Protein AF-A0A432UZ34-F1 (afdb_monomer_lite)

pLDDT: mean 84.15, std 15.67, range [34.0, 97.5]

Radius of gyration: 45.71 Å; chains: 1; bounding box: 114×68×119 Å

Secondary structure (DSSP, 8-state):
---------S-TTSTTTHHHHHHHHHHHHHH--SHHHHHHHHHHHHHHHHHHHHHHHHHHHTT--HHHHHHHHHHHHHHHHHHHHHHHHHHHHHHHHHHHTSB--TT-TT---S--SSPPBPTTTTT--HHHHHHHHHHHHHHHHSTTHHHHHHHHHHHTTPPP-HHHHHHHHHHHHHHHHHHS-HHHHHHHHHHHHHHHHHHH-TT----BTTB-HHHHHHHHHHHHHHHHHHHHHHHHHHHHHHHHHHHHHHHHHHHHHHHHHHHHHHHHHHHHHHHHHHHHHHHHHHHHHHHHHHTT--TT-------

Sequence (311 aa):
MIRTKAVSGLPANVDANLPALVKRAADQLASATSAAEVLEACDMASVAYDASKKAARLAKAKGAHDELIAKAHRAQADALLIESEAKRRLADEYDAAQERGEIGRRGDYGAVTSGAEVTPATAADAGLTHKDIHEARAIRDAEKVDPGVVERTLEKRLDAGQEPTKAALREAIQKVRDETRESLPQAIKDMEAAKQKAIADRKASKDATPLYNGLPADDRIAELEEAVRVLEAEAETLRAENKLYGEMKVQYEQGGFEKVIAGKDEEIRALLTRVESESQEKVRNLRAADRWRKRAIELGYTDREIIEING

Organism: NCBI:txid1851146

Structure (mmCIF, N/CA/C/O backbone):
data_AF-A0A432UZ34-F1
#
_entry.id   AF-A0A432UZ34-F1
#
loop_
_atom_site.group_PDB
_atom_site.id
_atom_site.type_symbol
_atom_site.label_atom_id
_atom_site.label_alt_id
_atom_site.label_comp_id
_atom_site.label_asym_id
_atom_site.label_entity_id
_atom_site.label_seq_id
_atom_site.pdbx_PDB_ins_code
_atom_site.Cartn_x
_atom_site.Cartn_y
_atom_site.Cartn_z
_atom_site.occupancy
_atom_site.B_iso_or_equiv
_atom_site.auth_seq_id
_atom_site.auth_comp_id
_atom_site.auth_asym_id
_atom_site.auth_atom_id
_atom_site.pdbx_PDB_model_num
ATOM 1 N N . MET A 1 1 ? 1.007 36.987 51.956 1.00 37.06 1 MET A N 1
ATOM 2 C CA . MET A 1 1 ? 0.037 37.448 50.935 1.00 37.06 1 MET A CA 1
ATOM 3 C C . MET A 1 1 ? 0.616 37.179 49.551 1.00 37.06 1 MET A C 1
ATOM 5 O O . MET A 1 1 ? 1.316 38.023 49.009 1.00 37.06 1 MET A O 1
ATOM 9 N N . ILE A 1 2 ? 0.388 35.985 49.003 1.00 38.94 2 ILE A N 1
ATOM 10 C CA . ILE A 1 2 ? 0.788 35.644 47.631 1.00 38.94 2 ILE A CA 1
ATOM 11 C C . ILE A 1 2 ? -0.478 35.770 46.785 1.00 38.94 2 ILE A C 1
ATOM 13 O O . ILE A 1 2 ? -1.434 35.027 46.989 1.00 38.94 2 ILE A O 1
ATOM 17 N N . ARG A 1 3 ? -0.519 36.781 45.911 1.00 35.25 3 ARG A N 1
ATOM 18 C CA . ARG A 1 3 ? -1.642 37.018 44.997 1.00 35.25 3 ARG A CA 1
ATOM 19 C C . ARG A 1 3 ? -1.679 35.894 43.962 1.00 35.25 3 ARG A C 1
ATOM 21 O O . ARG A 1 3 ? -0.839 35.846 43.068 1.00 35.25 3 ARG A O 1
ATOM 28 N N . THR A 1 4 ? -2.672 35.022 44.078 1.00 36.00 4 THR A N 1
ATOM 29 C CA . THR A 1 4 ? -3.135 34.125 43.019 1.00 36.00 4 THR A CA 1
ATOM 30 C C . THR A 1 4 ? -3.606 34.967 41.834 1.00 36.00 4 THR A C 1
ATOM 32 O O . THR A 1 4 ? -4.686 35.552 41.844 1.00 36.00 4 THR A O 1
ATOM 35 N N . LYS A 1 5 ? -2.767 35.070 40.799 1.00 38.50 5 LYS A N 1
ATOM 36 C CA . LYS A 1 5 ? -3.191 35.555 39.483 1.00 38.50 5 LYS A CA 1
ATOM 37 C C . LYS A 1 5 ? -4.018 34.444 38.840 1.00 38.50 5 LYS A C 1
ATOM 39 O O . LYS A 1 5 ? -3.473 33.418 38.444 1.00 38.50 5 LYS A O 1
ATOM 44 N N . ALA A 1 6 ? -5.329 34.651 38.767 1.00 43.16 6 ALA A N 1
ATOM 45 C CA . ALA A 1 6 ? -6.204 33.875 37.905 1.00 43.16 6 ALA A CA 1
ATOM 46 C C . ALA A 1 6 ? -5.688 33.986 36.463 1.00 43.16 6 ALA A C 1
ATOM 48 O O . ALA A 1 6 ? -5.676 35.069 35.878 1.00 43.16 6 ALA A O 1
ATOM 49 N N . VAL A 1 7 ? -5.230 32.867 35.903 1.00 41.03 7 VAL A N 1
ATOM 50 C CA . VAL A 1 7 ? -4.975 32.733 34.468 1.00 41.03 7 VAL A CA 1
ATOM 51 C C . VAL A 1 7 ? -6.326 32.461 33.813 1.00 41.03 7 VAL A C 1
ATOM 53 O O . VAL A 1 7 ? -6.706 31.328 33.543 1.00 41.03 7 VAL A O 1
ATOM 56 N N . SER A 1 8 ? -7.097 33.530 33.636 1.00 50.16 8 SER A N 1
ATOM 57 C CA . SER A 1 8 ? -8.271 33.563 32.775 1.00 50.16 8 SER A CA 1
ATOM 58 C C . SER A 1 8 ? -7.803 33.865 31.349 1.00 50.16 8 SER A C 1
ATOM 60 O O . SER A 1 8 ? -7.544 35.020 31.013 1.00 50.16 8 SER A O 1
ATOM 62 N N . GLY A 1 9 ? -7.650 32.832 30.518 1.00 35.78 9 GLY A N 1
ATOM 63 C CA . GLY A 1 9 ? -7.326 33.006 29.102 1.00 35.78 9 GLY A CA 1
ATOM 64 C C . GLY A 1 9 ? -7.267 31.693 28.315 1.00 35.78 9 GLY A C 1
ATOM 65 O O . GLY A 1 9 ? -6.237 31.031 28.33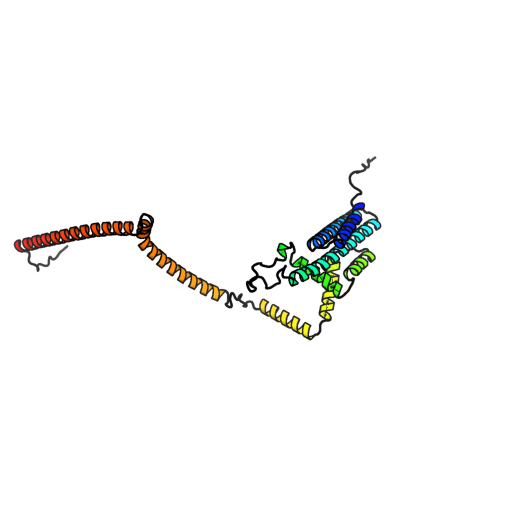9 1.00 35.78 9 GLY A O 1
ATOM 66 N N . LEU A 1 10 ? -8.348 31.414 27.564 1.00 34.00 10 LEU A N 1
ATOM 67 C CA . LEU A 1 10 ? -8.512 30.452 26.445 1.00 34.00 10 LEU A CA 1
ATOM 68 C C . LEU A 1 10 ? -8.670 28.933 26.737 1.00 34.00 10 LEU A C 1
ATOM 70 O O . LEU A 1 10 ? -8.007 28.378 27.607 1.00 34.00 10 LEU A O 1
ATOM 74 N N . PRO A 1 11 ? -9.465 28.204 25.918 1.00 42.44 11 PRO A N 1
ATOM 75 C CA . PRO A 1 11 ? -10.914 28.312 25.774 1.00 42.44 11 PRO A CA 1
ATOM 76 C C . PRO A 1 11 ? -11.614 27.030 26.276 1.00 42.44 11 PRO A C 1
ATOM 78 O O . PRO A 1 11 ? -11.178 25.911 26.013 1.00 42.44 11 PRO A O 1
ATOM 81 N N . ALA A 1 12 ? -12.771 27.184 26.914 1.00 43.56 12 ALA A N 1
ATOM 82 C CA . ALA A 1 12 ? -13.663 26.096 27.328 1.00 43.56 12 ALA A CA 1
ATOM 83 C C . ALA A 1 12 ? -14.387 25.387 26.150 1.00 43.56 12 ALA A C 1
ATOM 85 O O . ALA A 1 12 ? -15.479 24.861 26.326 1.00 43.56 12 ALA A O 1
ATOM 86 N N . ASN A 1 13 ? -13.824 25.404 24.933 1.00 46.81 13 ASN A N 1
ATOM 87 C CA . ASN A 1 13 ? -14.547 25.083 23.692 1.00 46.81 13 ASN A CA 1
ATOM 88 C C . ASN A 1 13 ? -14.090 23.789 22.989 1.00 46.81 13 ASN A C 1
ATOM 90 O O . ASN A 1 13 ? -14.539 23.494 21.886 1.00 46.81 13 ASN A O 1
ATOM 94 N N . VAL A 1 14 ? -13.178 23.017 23.589 1.00 46.25 14 VAL A N 1
ATOM 95 C CA . VAL A 1 14 ? -12.770 21.720 23.014 1.00 46.25 14 VAL A CA 1
ATOM 96 C C . VAL A 1 14 ? -13.813 20.648 23.344 1.00 46.25 14 VAL A C 1
ATOM 98 O O . VAL A 1 14 ? -14.214 19.902 22.457 1.00 46.25 14 VAL A O 1
ATOM 101 N N . ASP A 1 15 ? -14.339 20.648 24.572 1.00 52.06 15 ASP A N 1
ATOM 102 C CA . ASP A 1 15 ? -15.322 19.659 25.039 1.00 52.06 15 ASP A CA 1
ATOM 103 C C . ASP A 1 15 ? -16.695 19.822 24.358 1.00 52.06 15 ASP A C 1
ATOM 105 O O . ASP A 1 15 ? -17.354 18.834 24.040 1.00 52.06 15 ASP A O 1
ATOM 109 N N . ALA A 1 16 ? -17.102 21.061 24.052 1.00 55.16 16 ALA A N 1
ATOM 110 C CA . ALA A 1 16 ? -18.366 21.358 23.370 1.00 55.16 16 ALA A CA 1
ATOM 111 C C . ALA A 1 16 ? -18.376 20.963 21.877 1.00 55.16 16 ALA A C 1
ATOM 113 O O . ALA A 1 16 ? -19.444 20.859 21.276 1.00 55.16 16 ALA A O 1
ATOM 114 N N . ASN A 1 17 ? -17.206 20.726 21.269 1.00 78.50 17 ASN A N 1
ATOM 115 C CA . ASN A 1 17 ? -17.083 20.459 19.833 1.00 78.50 17 ASN A CA 1
ATOM 116 C C . ASN A 1 17 ? -16.844 18.972 19.505 1.00 78.50 17 ASN A C 1
ATOM 118 O O . ASN A 1 17 ? -16.990 18.593 18.346 1.00 78.50 17 ASN A O 1
ATOM 122 N N . LEU A 1 18 ? -16.519 18.110 20.483 1.00 86.94 18 LEU A N 1
ATOM 123 C CA . LEU A 1 18 ? -16.324 16.674 20.216 1.00 86.94 18 LEU A CA 1
ATOM 124 C C . LEU A 1 18 ? -17.603 15.992 19.712 1.00 86.94 18 LEU A C 1
ATOM 126 O O . LEU A 1 18 ? -17.537 15.366 18.654 1.00 86.94 18 LEU A O 1
ATOM 130 N N . PRO A 1 19 ? -18.778 16.157 20.361 1.00 89.94 19 PRO A N 1
ATOM 131 C CA . PRO A 1 19 ? -20.008 15.552 19.853 1.00 89.94 19 PRO A CA 1
ATOM 132 C C . PRO A 1 19 ? -20.378 16.083 18.466 1.00 89.94 19 PRO A C 1
ATOM 134 O O . PRO A 1 19 ? -20.900 15.346 17.640 1.00 89.94 19 PRO A O 1
ATOM 137 N N . ALA A 1 20 ? -20.070 17.353 18.179 1.00 91.06 20 ALA A N 1
ATOM 138 C CA . ALA A 1 20 ? -20.311 17.944 16.868 1.00 91.06 20 ALA A CA 1
ATOM 139 C C . ALA A 1 20 ? -19.379 17.374 15.785 1.00 91.06 20 ALA A C 1
ATOM 141 O O . ALA A 1 20 ? -19.820 17.192 14.655 1.00 91.06 20 ALA A O 1
ATOM 142 N N . LEU A 1 21 ? -18.115 17.078 16.109 1.00 92.62 21 LEU A N 1
ATOM 143 C CA . LEU A 1 21 ? -17.181 16.411 15.193 1.00 92.62 21 LEU A CA 1
ATOM 144 C C . LEU A 1 21 ? -17.622 14.977 14.889 1.00 92.62 21 LEU A C 1
ATOM 146 O O . LEU A 1 21 ? -17.680 14.603 13.722 1.00 92.62 21 LEU A O 1
ATOM 150 N N . VAL A 1 22 ? -17.981 14.212 15.923 1.00 94.06 22 VAL A N 1
ATOM 151 C CA . VAL A 1 22 ? -18.507 12.845 15.774 1.00 94.06 22 VAL A CA 1
ATOM 152 C C . VAL A 1 22 ? -19.791 12.857 14.948 1.00 94.06 22 VAL A C 1
ATOM 154 O O . VAL A 1 22 ? -19.911 12.100 13.992 1.00 94.06 22 VAL A O 1
ATOM 157 N N . LYS A 1 23 ? -20.724 13.767 15.252 1.00 94.06 23 LYS A N 1
ATOM 158 C CA . LYS A 1 23 ? -21.971 13.899 14.498 1.00 94.06 23 LYS A CA 1
ATOM 159 C C . LYS A 1 23 ? -21.724 14.250 13.030 1.00 94.06 23 LYS A C 1
ATOM 161 O O . LYS A 1 23 ? -22.324 13.628 12.170 1.00 94.06 23 LYS A O 1
ATOM 166 N N . ARG A 1 24 ? -20.819 15.189 12.727 1.00 93.00 24 ARG A N 1
ATOM 167 C CA . ARG A 1 24 ? -20.458 15.506 11.333 1.00 93.00 24 ARG A CA 1
ATOM 168 C C . ARG A 1 24 ? -19.856 14.299 10.609 1.00 93.00 24 ARG A C 1
ATOM 170 O O . ARG A 1 24 ? -20.211 14.070 9.460 1.00 93.00 24 ARG A O 1
ATOM 177 N N . ALA A 1 25 ? -18.995 13.524 11.275 1.00 94.44 25 ALA A N 1
ATOM 178 C CA . ALA A 1 25 ? -18.455 12.278 10.726 1.00 94.44 25 ALA A CA 1
ATOM 179 C C . ALA A 1 25 ? -19.564 11.268 10.395 1.00 94.44 25 ALA A C 1
ATOM 181 O O . ALA A 1 25 ? -19.578 10.710 9.300 1.00 94.44 25 ALA A O 1
ATOM 182 N N . ALA A 1 26 ? -20.512 11.085 11.316 1.00 95.31 26 ALA A N 1
ATOM 183 C CA . ALA A 1 26 ? -21.651 10.192 11.134 1.00 95.31 26 ALA A CA 1
ATOM 184 C C . ALA A 1 26 ? -22.579 10.663 10.004 1.00 95.31 26 ALA A C 1
ATOM 186 O O . ALA A 1 26 ? -22.924 9.875 9.127 1.00 95.31 26 ALA A O 1
ATOM 187 N N . ASP A 1 27 ? -22.939 11.949 9.993 1.00 95.62 27 ASP A N 1
ATOM 188 C CA . ASP A 1 27 ? -23.811 12.546 8.978 1.00 95.62 27 ASP A CA 1
ATOM 189 C C . ASP A 1 27 ? -23.175 12.432 7.577 1.00 95.62 27 ASP A C 1
ATOM 191 O O . ASP A 1 27 ? -23.868 12.068 6.629 1.00 95.62 27 ASP A O 1
ATOM 195 N N . GLN A 1 28 ? -21.858 12.662 7.451 1.00 95.25 28 GLN A N 1
ATOM 196 C CA . GLN A 1 28 ? -21.115 12.494 6.193 1.00 95.25 28 GLN A CA 1
ATOM 197 C C . GLN A 1 28 ? -21.070 11.034 5.740 1.00 95.25 28 GLN A C 1
ATOM 199 O O . GLN A 1 28 ? -21.250 10.748 4.560 1.00 95.25 28 GLN A O 1
ATOM 204 N N . LEU A 1 29 ? -20.847 10.089 6.659 1.00 94.88 29 LEU A N 1
ATOM 205 C CA . LEU A 1 29 ? -20.850 8.670 6.306 1.00 94.88 29 LEU A CA 1
ATOM 206 C C . LEU A 1 29 ? -22.236 8.210 5.832 1.00 94.88 29 LEU A C 1
ATOM 208 O O . LEU A 1 29 ? -22.340 7.442 4.872 1.00 94.88 29 LEU A O 1
ATOM 212 N N . ALA A 1 30 ? -23.291 8.688 6.496 1.00 95.00 30 ALA A N 1
ATOM 213 C CA . ALA A 1 30 ? -24.673 8.364 6.171 1.00 95.00 30 ALA A CA 1
ATOM 214 C C . ALA A 1 30 ? -25.119 8.965 4.828 1.00 95.00 30 ALA A C 1
ATOM 216 O O . ALA A 1 30 ? -25.882 8.327 4.103 1.00 95.00 30 ALA A O 1
ATOM 217 N N . SER A 1 31 ? -24.647 10.168 4.486 1.00 94.25 31 SER A N 1
ATOM 218 C CA . SER A 1 31 ? -24.956 10.832 3.215 1.00 94.25 31 SER A CA 1
ATOM 219 C C . SER A 1 31 ? -24.036 10.427 2.064 1.00 94.25 31 SER A C 1
ATOM 221 O O . SER A 1 31 ? -24.382 10.693 0.915 1.00 94.25 31 SER A O 1
ATOM 223 N N . ALA A 1 32 ? -22.896 9.783 2.342 1.00 94.25 32 ALA A N 1
ATOM 224 C CA . ALA A 1 32 ? -21.936 9.399 1.318 1.00 94.25 32 ALA A CA 1
ATOM 225 C C . ALA A 1 32 ? -22.586 8.501 0.256 1.00 94.25 32 ALA A C 1
ATOM 227 O O . ALA A 1 32 ? -23.225 7.491 0.564 1.00 94.25 32 ALA A O 1
ATOM 228 N N . THR A 1 33 ? -22.370 8.843 -1.006 1.00 91.88 33 THR A N 1
ATOM 229 C CA . THR A 1 33 ? -22.822 8.122 -2.204 1.00 91.88 33 THR A CA 1
ATOM 230 C C . THR A 1 33 ? -21.660 7.666 -3.084 1.00 91.88 33 THR A C 1
ATOM 232 O O . THR A 1 33 ? -21.860 6.843 -3.973 1.00 91.88 33 THR A O 1
ATOM 235 N N . SER A 1 34 ? -20.445 8.145 -2.808 1.00 88.31 34 SER A N 1
ATOM 236 C CA . SER A 1 34 ? -19.228 7.814 -3.552 1.00 88.31 34 SER A CA 1
ATOM 237 C C . SER A 1 34 ? -18.088 7.332 -2.648 1.00 88.31 34 SER A C 1
ATOM 239 O O . SER A 1 34 ? -18.053 7.621 -1.451 1.00 88.31 34 SER A O 1
ATOM 241 N N . ALA A 1 35 ? -17.109 6.632 -3.234 1.00 85.88 35 ALA A N 1
ATOM 242 C CA . ALA A 1 35 ? -15.898 6.194 -2.532 1.00 85.88 35 ALA A CA 1
ATOM 243 C C . ALA A 1 35 ? -15.118 7.368 -1.911 1.00 85.88 35 ALA A C 1
ATOM 245 O O . ALA A 1 35 ? -14.598 7.251 -0.803 1.00 85.88 35 ALA A O 1
ATOM 246 N N . ALA A 1 36 ? -15.068 8.507 -2.610 1.00 87.69 36 ALA A N 1
ATOM 247 C CA . ALA A 1 36 ? -14.393 9.711 -2.137 1.00 87.69 36 ALA A CA 1
ATOM 248 C C . ALA A 1 36 ? -15.046 10.264 -0.859 1.00 87.69 36 ALA A C 1
ATOM 250 O O . ALA A 1 36 ? -14.349 10.564 0.106 1.00 87.69 36 ALA A O 1
ATOM 251 N N . GLU A 1 37 ? -16.379 10.321 -0.813 1.00 90.88 37 GLU A N 1
ATOM 252 C CA . GLU A 1 37 ? -17.118 10.775 0.374 1.00 90.88 37 GLU A CA 1
ATOM 253 C C . GLU A 1 37 ? -16.975 9.798 1.553 1.00 90.88 37 GLU A C 1
ATOM 255 O O . GLU A 1 37 ? -16.911 10.224 2.706 1.00 90.88 37 GLU A O 1
ATOM 260 N N . VAL A 1 38 ? -16.867 8.489 1.286 1.00 92.75 38 VAL A N 1
ATOM 261 C CA . VAL A 1 38 ? -16.580 7.480 2.324 1.00 92.75 38 VAL A CA 1
ATOM 262 C C . VAL A 1 38 ? -15.188 7.685 2.926 1.00 92.75 38 VAL A C 1
ATOM 264 O O . VAL A 1 38 ? -15.022 7.575 4.143 1.00 92.75 38 VAL A O 1
ATOM 267 N N . LEU A 1 39 ? -14.190 8.008 2.099 1.00 91.00 39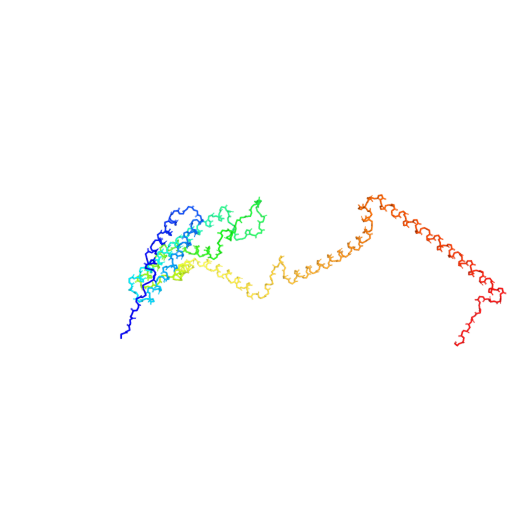 LEU A N 1
ATOM 268 C CA . LEU A 1 39 ? -12.845 8.331 2.575 1.00 91.00 39 LEU A CA 1
ATOM 269 C C . LEU A 1 39 ? -12.825 9.620 3.390 1.00 91.00 39 LEU A C 1
ATOM 271 O O . LEU A 1 39 ? -12.254 9.639 4.478 1.00 91.00 39 LEU A O 1
ATOM 275 N N . GLU A 1 40 ? -13.527 10.655 2.935 1.00 91.69 40 GLU A N 1
ATOM 276 C CA . GLU A 1 40 ? -13.669 11.901 3.686 1.00 91.69 40 GLU A CA 1
ATOM 277 C C . GLU A 1 40 ? -14.326 11.671 5.058 1.00 91.69 40 GLU A C 1
ATOM 279 O O . GLU A 1 40 ? -13.861 12.197 6.073 1.00 91.69 40 GLU A O 1
ATOM 284 N N . ALA A 1 41 ? -15.364 10.829 5.126 1.00 93.50 41 ALA A N 1
ATOM 285 C CA . ALA A 1 41 ? -15.981 10.442 6.392 1.00 93.50 41 ALA A CA 1
ATOM 286 C C . ALA A 1 41 ? -14.999 9.691 7.313 1.00 93.50 41 ALA A C 1
ATOM 288 O O . ALA A 1 41 ? -14.953 9.960 8.517 1.00 93.50 41 ALA A O 1
ATOM 289 N N . CYS A 1 42 ? -14.181 8.790 6.758 1.00 91.62 42 CYS A N 1
ATOM 290 C CA . CYS A 1 42 ? -1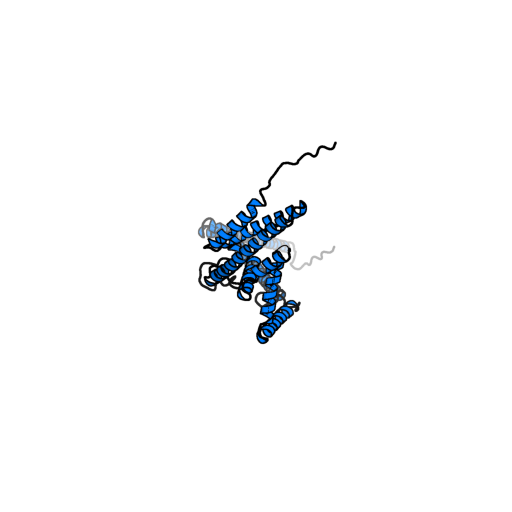3.142 8.062 7.493 1.00 91.62 42 CYS A CA 1
ATOM 291 C C . CYS A 1 42 ? -12.068 9.006 8.068 1.00 91.62 42 CYS A C 1
ATOM 293 O O . CYS A 1 42 ? -11.666 8.871 9.232 1.00 91.62 42 CYS A O 1
ATOM 295 N N . ASP A 1 43 ? -11.627 9.987 7.283 1.00 93.06 43 ASP A N 1
ATOM 296 C CA . ASP A 1 43 ? -10.655 10.994 7.712 1.00 93.06 43 ASP A CA 1
ATOM 297 C C . ASP A 1 43 ? -11.243 11.903 8.795 1.00 93.06 43 ASP A C 1
ATOM 299 O O . ASP A 1 43 ? -10.610 12.143 9.829 1.00 93.06 43 ASP A O 1
ATOM 303 N N . MET A 1 44 ? -12.493 12.343 8.627 1.00 92.69 44 MET A N 1
ATOM 304 C CA . MET A 1 44 ? -13.193 13.146 9.628 1.00 92.69 44 MET A CA 1
ATOM 305 C C . MET A 1 44 ? -13.385 12.381 10.947 1.00 92.69 44 MET A C 1
ATOM 307 O O . MET A 1 44 ? -13.170 12.949 12.024 1.00 92.69 44 MET A O 1
ATOM 311 N N . ALA A 1 45 ? -13.709 11.087 10.886 1.00 93.62 45 ALA A N 1
ATOM 312 C CA . ALA A 1 45 ? -13.778 10.219 12.060 1.00 93.62 45 ALA A CA 1
ATOM 313 C C . ALA A 1 45 ? -12.408 10.079 12.752 1.00 93.62 45 ALA A C 1
ATOM 315 O O . ALA A 1 45 ? -12.312 10.193 13.977 1.00 93.62 45 ALA A O 1
ATOM 316 N N . SER A 1 46 ? -11.323 9.937 11.983 1.00 93.88 46 SER A N 1
ATOM 317 C CA . SER A 1 46 ? -9.957 9.894 12.527 1.00 93.88 46 SER A CA 1
ATOM 318 C C . SER A 1 46 ? -9.574 11.192 13.247 1.00 93.88 46 SER A C 1
ATOM 320 O O . SER A 1 46 ? -9.009 11.153 14.344 1.00 93.88 46 SER A O 1
ATOM 322 N N . VAL A 1 47 ? -9.940 12.350 12.688 1.00 94.44 47 VAL A N 1
ATOM 323 C CA . VAL A 1 47 ? -9.742 13.657 13.337 1.00 94.44 47 VAL A CA 1
ATOM 324 C C . VAL A 1 47 ? -10.554 13.762 14.630 1.00 94.44 47 VAL A C 1
ATOM 326 O O . VAL A 1 47 ? -10.035 14.238 15.646 1.00 94.44 47 VAL A O 1
ATOM 329 N N . ALA A 1 48 ? -11.807 13.296 14.627 1.00 93.44 48 ALA A N 1
ATOM 330 C CA . ALA A 1 48 ? -12.651 13.272 15.820 1.00 93.44 48 ALA A CA 1
ATOM 331 C C . ALA A 1 48 ? -12.049 12.386 16.929 1.00 93.44 48 ALA A C 1
ATOM 333 O O . ALA A 1 48 ? -12.018 12.795 18.096 1.00 93.44 48 ALA A O 1
ATOM 334 N N . TYR A 1 49 ? -11.500 11.219 16.575 1.00 95.38 49 TYR A N 1
ATOM 335 C CA . TYR A 1 49 ? -10.795 10.337 17.509 1.00 95.38 49 TYR A CA 1
ATOM 336 C C . TYR A 1 49 ? -9.585 11.033 18.153 1.00 95.38 49 TYR A C 1
ATOM 338 O O . TYR A 1 49 ? -9.459 11.057 19.381 1.00 95.38 49 TYR A O 1
ATOM 346 N N . ASP A 1 50 ? -8.720 11.660 17.353 1.00 93.94 50 ASP A N 1
ATOM 347 C CA . ASP A 1 50 ? -7.521 12.340 17.854 1.00 93.94 50 ASP A CA 1
ATOM 348 C C . ASP A 1 50 ? -7.849 13.559 18.726 1.00 93.94 50 ASP A C 1
ATOM 350 O O . ASP A 1 50 ? -7.179 13.803 19.740 1.00 93.94 50 ASP A O 1
ATOM 354 N N . ALA A 1 51 ? -8.894 14.313 18.373 1.00 91.75 51 ALA A N 1
ATOM 355 C CA . ALA A 1 51 ? -9.406 15.404 19.197 1.00 91.75 51 ALA A CA 1
ATOM 356 C C . ALA A 1 51 ? -9.896 14.885 20.558 1.00 91.75 51 ALA A C 1
ATOM 358 O O . ALA A 1 51 ? -9.502 15.412 21.604 1.00 91.75 51 ALA A O 1
ATOM 359 N N . SER A 1 52 ? -10.672 13.800 20.556 1.00 90.38 52 SER A N 1
ATOM 360 C CA . SER A 1 52 ? -11.232 13.188 21.767 1.00 90.38 52 SER A CA 1
ATOM 361 C C . SER A 1 52 ? -10.144 12.572 22.655 1.00 90.38 52 SER A C 1
ATOM 363 O O . SER A 1 52 ? -10.191 12.658 23.885 1.00 90.38 52 SER A O 1
ATOM 365 N N . LYS A 1 53 ? -9.091 12.016 22.051 1.00 92.75 53 LYS A N 1
ATOM 366 C CA . LYS A 1 53 ? -7.897 11.529 22.752 1.00 92.75 53 LYS A CA 1
ATOM 367 C C . LYS A 1 53 ? -7.114 12.642 23.434 1.00 92.75 53 LYS A C 1
ATOM 369 O O . LYS A 1 53 ? -6.702 12.505 24.589 1.00 92.75 53 LYS A O 1
ATOM 374 N N . LYS A 1 54 ? -6.907 13.763 22.741 1.00 90.69 54 LYS A N 1
ATOM 375 C CA . LYS A 1 54 ? -6.260 14.948 23.324 1.00 90.69 54 LYS A CA 1
ATOM 376 C C . LYS A 1 54 ? -7.092 15.522 24.473 1.00 90.69 54 LYS A C 1
ATOM 378 O O . LYS A 1 54 ? -6.512 15.857 25.505 1.00 90.69 54 LYS A O 1
ATOM 383 N N . ALA A 1 55 ? -8.417 15.570 24.332 1.00 87.62 55 ALA A N 1
ATOM 384 C CA . ALA A 1 55 ? -9.323 16.021 25.385 1.00 87.62 55 ALA A CA 1
ATOM 385 C C . ALA A 1 55 ? -9.240 15.138 26.641 1.00 87.62 55 ALA A C 1
ATOM 387 O O . ALA A 1 55 ? -9.020 15.663 27.730 1.00 87.62 55 ALA A O 1
ATOM 388 N N . ALA A 1 56 ? -9.281 13.806 26.497 1.00 87.56 56 ALA A N 1
ATOM 389 C CA . ALA A 1 56 ? -9.137 12.877 27.625 1.00 87.56 56 ALA A CA 1
ATOM 390 C C . ALA A 1 56 ? -7.803 13.064 28.375 1.00 87.56 56 ALA A C 1
ATOM 392 O O . ALA A 1 56 ? -7.763 13.126 29.606 1.00 87.56 56 ALA A O 1
ATOM 393 N N . ARG A 1 57 ? -6.694 13.225 27.639 1.00 88.94 57 ARG A N 1
ATOM 394 C CA . ARG A 1 57 ? -5.370 13.493 28.230 1.00 88.94 57 ARG A CA 1
ATOM 395 C C . ARG A 1 57 ? -5.327 14.822 28.978 1.00 88.94 57 ARG A C 1
ATOM 397 O O . ARG A 1 57 ? -4.745 14.890 30.058 1.00 88.94 57 ARG A O 1
ATOM 404 N N . LEU A 1 58 ? -5.937 15.864 28.416 1.00 87.19 58 LEU A N 1
ATOM 405 C CA . LEU A 1 58 ? -6.012 17.179 29.044 1.00 87.19 58 LEU A CA 1
ATOM 406 C C . LEU A 1 58 ? -6.878 17.152 30.308 1.00 87.19 58 LEU A C 1
ATOM 408 O O . LEU A 1 58 ? -6.475 17.719 31.322 1.00 87.19 58 LEU A O 1
ATOM 412 N N . ALA A 1 59 ? -8.026 16.471 30.262 1.00 85.94 59 ALA A N 1
ATOM 413 C CA . ALA A 1 59 ? -8.902 16.261 31.410 1.00 85.94 59 ALA A CA 1
ATOM 414 C C . ALA A 1 59 ? -8.139 15.571 32.550 1.00 85.94 59 ALA A C 1
ATOM 416 O O . ALA A 1 59 ? -8.107 16.083 33.668 1.00 85.94 59 ALA A O 1
ATOM 417 N N . LYS A 1 60 ? -7.405 14.493 32.241 1.00 86.19 60 LYS A N 1
ATOM 418 C CA . LYS A 1 60 ? -6.539 13.806 33.209 1.00 86.19 60 LYS A CA 1
ATOM 419 C C . LYS A 1 60 ? -5.448 14.720 33.776 1.00 86.19 60 LYS A C 1
ATOM 421 O O . LYS A 1 60 ? -5.250 14.756 34.985 1.00 86.19 60 LYS A O 1
ATOM 426 N N . ALA A 1 61 ? -4.759 15.485 32.926 1.00 86.06 61 ALA A N 1
ATOM 427 C CA . ALA A 1 61 ? -3.698 16.400 33.354 1.00 86.06 61 ALA A CA 1
ATOM 428 C C . ALA A 1 61 ? -4.207 17.538 34.257 1.00 86.06 61 ALA A C 1
ATOM 430 O O . ALA A 1 61 ? -3.472 18.021 35.113 1.00 86.06 61 ALA A O 1
ATOM 431 N N . LYS A 1 62 ? -5.464 17.959 34.077 1.00 85.88 62 LYS A N 1
ATOM 432 C CA . LYS A 1 62 ? -6.118 18.996 34.887 1.00 85.88 62 LYS A CA 1
ATOM 433 C C . LYS A 1 62 ? -6.801 18.454 36.148 1.00 85.88 62 LYS A C 1
ATOM 435 O O . LYS A 1 62 ? -7.403 19.243 36.868 1.00 85.88 62 LYS A O 1
ATOM 440 N N . GLY A 1 63 ? -6.735 17.144 36.407 1.00 81.12 63 GLY A N 1
ATOM 441 C CA . GLY A 1 63 ? -7.465 16.516 37.514 1.00 81.12 63 GLY A CA 1
ATOM 442 C C . GLY A 1 63 ? -8.981 16.679 37.385 1.00 81.12 63 GLY A C 1
ATOM 443 O O . GLY A 1 63 ? -9.676 16.822 38.387 1.00 81.12 63 GLY A O 1
ATOM 444 N N . ALA A 1 64 ? -9.482 16.744 36.151 1.00 79.56 64 ALA A N 1
ATOM 445 C CA . ALA A 1 64 ? -10.902 16.875 35.881 1.00 79.56 64 ALA A CA 1
ATOM 446 C C . ALA A 1 64 ? -11.663 15.618 36.338 1.00 79.56 64 ALA A C 1
ATOM 448 O O . ALA A 1 64 ? -11.092 14.529 36.392 1.00 79.56 64 ALA A O 1
ATOM 449 N N . HIS A 1 65 ? -12.950 15.775 36.653 1.00 79.81 65 HIS A N 1
ATOM 450 C CA . HIS A 1 65 ? -13.790 14.680 37.139 1.00 79.81 65 HIS A CA 1
ATOM 451 C C . HIS A 1 65 ? -13.890 13.525 36.130 1.00 79.81 65 HIS A C 1
ATOM 453 O O . HIS A 1 65 ? -13.889 13.753 34.916 1.00 79.81 65 HIS A O 1
ATOM 459 N N . ASP A 1 66 ? -14.054 12.302 36.647 1.00 84.12 66 ASP A N 1
ATOM 460 C CA . ASP A 1 66 ? -14.171 11.061 35.863 1.00 84.12 66 ASP A CA 1
ATOM 461 C C . ASP A 1 66 ? -15.253 11.141 34.776 1.00 84.12 66 ASP A C 1
ATOM 463 O O . ASP A 1 66 ? -15.107 10.554 33.707 1.00 84.12 66 ASP A O 1
ATOM 467 N N . GLU A 1 67 ? -16.297 11.947 34.990 1.00 86.88 67 GLU A N 1
ATOM 468 C CA . GLU A 1 67 ? -17.351 12.209 34.006 1.00 86.88 67 GLU A CA 1
ATOM 469 C C . GLU A 1 67 ? -16.816 12.809 32.690 1.00 86.88 67 GLU A C 1
ATOM 471 O O . GLU A 1 67 ? -17.268 12.438 31.607 1.00 86.88 67 GLU A O 1
ATOM 476 N N . LEU A 1 68 ? -15.839 13.721 32.748 1.00 87.19 68 LEU A N 1
ATOM 477 C CA . LEU A 1 68 ? -15.263 14.343 31.549 1.00 87.19 68 LEU A CA 1
ATOM 478 C C . LEU A 1 68 ? -14.376 13.363 30.781 1.00 87.19 68 LEU A C 1
ATOM 480 O O . LEU A 1 68 ? -14.397 13.338 29.550 1.00 87.19 68 LEU A O 1
ATOM 484 N N . ILE A 1 69 ? -13.642 12.517 31.505 1.00 88.69 69 ILE A N 1
ATOM 485 C CA . ILE A 1 69 ? -12.846 11.442 30.910 1.00 88.69 69 ILE A CA 1
ATOM 486 C C . ILE A 1 69 ? -13.776 10.418 30.250 1.00 88.69 69 ILE A C 1
ATOM 488 O O . ILE A 1 69 ? -13.547 10.047 29.101 1.00 88.69 69 ILE A O 1
ATOM 492 N N . ALA A 1 70 ? -14.866 10.034 30.918 1.00 90.75 70 ALA A N 1
ATOM 493 C CA . ALA A 1 70 ? -15.866 9.118 30.379 1.00 90.75 70 ALA A CA 1
ATOM 494 C C . ALA A 1 70 ? -16.537 9.668 29.108 1.00 90.75 70 ALA A C 1
ATOM 496 O O . ALA A 1 70 ? -16.654 8.946 28.120 1.00 90.75 70 ALA A O 1
ATOM 497 N N . LYS A 1 71 ? -16.909 10.957 29.077 1.00 91.88 71 LYS A N 1
ATOM 498 C CA . LYS A 1 71 ? -17.448 11.611 27.866 1.00 91.88 71 LYS A CA 1
ATOM 499 C C . LYS A 1 71 ? -16.437 11.621 26.720 1.00 91.88 71 LYS A C 1
ATOM 501 O O . LYS A 1 71 ? -16.803 11.332 25.583 1.00 91.88 71 LYS A O 1
ATOM 506 N N . ALA A 1 72 ? -15.169 11.911 27.011 1.00 91.56 72 ALA A N 1
ATOM 507 C CA . ALA A 1 72 ? -14.113 11.878 26.005 1.00 91.56 72 ALA A CA 1
ATOM 508 C C . ALA A 1 72 ? -13.858 10.452 25.485 1.00 91.56 72 ALA A C 1
ATOM 510 O O . ALA A 1 72 ? -13.680 10.271 24.285 1.00 91.56 72 ALA A O 1
ATOM 511 N N . HIS A 1 73 ? -13.883 9.436 26.354 1.00 94.62 73 HIS A N 1
ATOM 512 C CA . HIS A 1 73 ? -13.803 8.032 25.943 1.00 94.62 73 HIS A CA 1
ATOM 513 C C . HIS A 1 73 ? -15.005 7.627 25.090 1.00 94.62 73 HIS A C 1
ATOM 515 O O . HIS A 1 73 ? -14.818 6.965 24.075 1.00 94.62 73 HIS A O 1
ATOM 521 N N . ARG A 1 74 ? -16.220 8.067 25.433 1.00 95.06 74 ARG A N 1
ATOM 522 C CA . ARG A 1 74 ? -17.399 7.791 24.608 1.00 95.06 74 ARG A CA 1
ATOM 523 C C . ARG A 1 74 ? -17.265 8.399 23.212 1.00 95.06 74 ARG A C 1
ATOM 525 O O . ARG A 1 74 ? -17.403 7.680 22.235 1.00 95.06 74 ARG A O 1
ATOM 532 N N . ALA A 1 75 ? -16.838 9.658 23.114 1.00 94.69 75 ALA A N 1
ATOM 533 C CA . ALA A 1 75 ? -16.561 10.288 21.822 1.00 94.69 75 ALA A CA 1
ATOM 534 C C . ALA A 1 75 ? -15.447 9.574 21.026 1.00 94.69 75 ALA A C 1
ATOM 536 O O . ALA A 1 75 ? -15.530 9.474 19.804 1.00 94.69 75 ALA A O 1
ATOM 537 N N . GLN A 1 76 ? -14.413 9.049 21.697 1.00 95.19 76 GLN A N 1
ATOM 538 C CA . GLN A 1 76 ? -13.399 8.213 21.043 1.00 95.19 76 GLN A CA 1
ATOM 539 C C . GLN A 1 76 ? -13.994 6.909 20.498 1.00 95.19 76 GLN A C 1
ATOM 541 O O . GLN A 1 76 ? -13.648 6.519 19.387 1.00 95.19 76 GLN A O 1
ATOM 546 N N . ALA A 1 77 ? -14.852 6.231 21.264 1.00 97.31 77 ALA A N 1
ATOM 547 C CA . ALA A 1 77 ? -15.511 5.003 20.827 1.00 97.31 77 ALA A CA 1
ATOM 548 C C . ALA A 1 77 ? -16.425 5.261 19.624 1.00 97.31 77 ALA A C 1
ATOM 550 O O . ALA A 1 77 ? -16.281 4.581 18.613 1.00 97.31 77 ALA A O 1
ATOM 551 N N . ASP A 1 78 ? -17.272 6.288 19.688 1.00 97.00 78 ASP A N 1
ATOM 552 C CA . ASP A 1 78 ? -18.173 6.653 18.590 1.00 97.00 78 ASP A CA 1
ATOM 553 C C . ASP A 1 78 ? -17.379 6.980 17.310 1.00 97.00 78 ASP A C 1
ATOM 555 O O . ASP A 1 78 ? -17.701 6.500 16.225 1.00 97.00 78 ASP A O 1
ATOM 559 N N . ALA A 1 79 ? -16.275 7.727 17.432 1.00 96.44 79 ALA A N 1
ATOM 560 C CA . ALA A 1 79 ? -15.392 8.018 16.303 1.00 96.44 79 ALA A CA 1
ATOM 561 C C . ALA A 1 79 ? -14.753 6.750 15.705 1.00 96.44 79 ALA A C 1
ATOM 563 O O . ALA A 1 79 ? -14.667 6.624 14.485 1.00 96.44 79 ALA A O 1
ATOM 564 N N . LEU A 1 80 ? -14.322 5.797 16.541 1.00 97.50 80 LEU A N 1
ATOM 565 C CA . LEU A 1 80 ? -13.765 4.524 16.067 1.00 97.50 80 LEU A CA 1
ATOM 566 C C . LEU A 1 80 ? -14.813 3.634 15.402 1.00 97.50 80 LEU A C 1
ATOM 568 O O . LEU A 1 80 ? -14.473 2.911 14.464 1.00 97.50 80 LEU A O 1
ATOM 572 N N . LEU A 1 81 ? -16.058 3.671 15.875 1.00 97.19 81 LEU A N 1
ATOM 573 C CA . LEU A 1 81 ? -17.161 2.949 15.256 1.00 97.19 81 LEU A CA 1
ATOM 574 C C . LEU A 1 81 ? -17.407 3.481 13.838 1.00 97.19 81 LEU A C 1
ATOM 576 O O . LEU A 1 81 ? -17.331 2.706 12.888 1.00 97.19 81 LEU A O 1
ATOM 580 N N . ILE A 1 82 ? -17.544 4.803 13.685 1.00 97.25 82 ILE A N 1
ATOM 581 C CA . ILE A 1 82 ? -17.723 5.460 12.378 1.00 97.25 82 ILE A CA 1
ATOM 582 C C . ILE A 1 82 ? -16.528 5.181 11.452 1.00 97.25 82 ILE A C 1
ATOM 584 O O . ILE A 1 82 ? -16.712 4.835 10.288 1.00 97.25 82 ILE A O 1
ATOM 588 N N . GLU A 1 83 ? -15.291 5.275 11.958 1.00 96.56 83 GLU A N 1
ATOM 589 C CA . GLU A 1 83 ? -14.085 4.949 11.178 1.00 96.56 83 GLU A CA 1
ATOM 590 C C . GLU A 1 83 ? -14.116 3.492 10.686 1.00 96.56 83 GLU A C 1
ATOM 592 O O . GLU A 1 83 ? -13.740 3.198 9.551 1.00 96.56 83 GLU A O 1
ATOM 597 N N . SER A 1 84 ? -14.573 2.567 11.530 1.00 97.19 84 SER A N 1
ATOM 598 C CA . SER A 1 84 ? -14.666 1.148 11.183 1.00 97.19 84 SER A CA 1
ATOM 599 C C . SER A 1 84 ? -15.749 0.894 10.140 1.00 97.19 84 SER A C 1
ATOM 601 O O . SER A 1 84 ? -15.507 0.156 9.188 1.00 97.19 84 SER A O 1
ATOM 603 N N . GLU A 1 85 ? -16.913 1.529 10.266 1.00 96.25 85 GLU A N 1
ATOM 604 C CA . GLU A 1 85 ? -17.995 1.460 9.279 1.00 96.25 85 GLU A CA 1
ATOM 605 C C . GLU A 1 85 ? -17.569 2.032 7.923 1.00 96.25 85 GLU A C 1
ATOM 607 O O . GLU A 1 85 ? -17.758 1.382 6.891 1.00 96.25 85 GLU A O 1
ATOM 612 N N . ALA A 1 86 ? -16.910 3.193 7.920 1.00 96.62 86 ALA A N 1
ATOM 613 C CA . ALA A 1 86 ? -16.365 3.797 6.709 1.00 96.62 86 ALA A CA 1
ATOM 614 C C . ALA A 1 86 ? -15.349 2.867 6.032 1.00 96.62 86 ALA A C 1
ATOM 616 O O . ALA A 1 86 ? -15.424 2.634 4.826 1.00 96.62 86 ALA A O 1
ATOM 617 N N . LYS A 1 87 ? -14.452 2.243 6.805 1.00 96.56 87 LYS A N 1
ATOM 618 C CA . LYS A 1 87 ? -13.498 1.250 6.288 1.00 96.56 87 LYS A CA 1
ATOM 619 C C . LYS A 1 87 ? -14.177 0.003 5.725 1.00 96.56 87 LYS A C 1
ATOM 621 O O . LYS A 1 87 ? -13.740 -0.507 4.699 1.00 96.56 87 LYS A O 1
ATOM 626 N N . ARG A 1 88 ? -15.249 -0.496 6.344 1.00 96.31 88 ARG A N 1
ATOM 627 C CA . ARG A 1 88 ? -16.012 -1.629 5.787 1.00 96.31 88 ARG A CA 1
ATOM 628 C C . ARG A 1 88 ? -16.576 -1.284 4.416 1.00 96.31 88 ARG A C 1
ATOM 630 O O . ARG A 1 88 ? -16.372 -2.037 3.468 1.00 96.31 88 ARG A O 1
ATOM 637 N N . ARG A 1 89 ? -17.219 -0.120 4.319 1.00 95.31 89 ARG A N 1
ATOM 638 C CA . ARG A 1 89 ? -17.801 0.378 3.073 1.00 95.31 89 ARG A CA 1
ATOM 639 C C . ARG A 1 89 ? -16.735 0.636 2.006 1.00 95.31 89 ARG A C 1
ATOM 641 O O . ARG A 1 89 ? -16.942 0.292 0.849 1.00 95.31 89 ARG A O 1
ATOM 648 N N . LEU A 1 90 ? -15.573 1.156 2.405 1.00 94.81 90 LEU A N 1
ATOM 649 C CA . LEU A 1 90 ? -14.406 1.308 1.536 1.00 94.81 90 LEU A CA 1
ATOM 650 C C . LEU A 1 90 ? -13.944 -0.035 0.959 1.00 94.81 90 LEU A C 1
ATOM 652 O O . LEU A 1 90 ? -13.654 -0.110 -0.228 1.00 94.81 90 LEU A O 1
ATOM 656 N N . ALA A 1 91 ? -13.867 -1.090 1.776 1.00 95.56 91 ALA A N 1
ATOM 657 C CA . ALA A 1 91 ? -13.460 -2.411 1.300 1.00 95.56 91 ALA A CA 1
ATOM 658 C C . ALA A 1 91 ? -14.439 -2.978 0.264 1.00 95.56 91 ALA A C 1
ATOM 660 O O . ALA A 1 91 ? -14.001 -3.561 -0.725 1.00 95.56 91 ALA A O 1
ATOM 661 N N . ASP A 1 92 ? -15.743 -2.802 0.480 1.00 94.56 92 ASP A N 1
ATOM 662 C CA . ASP A 1 92 ? -16.768 -3.249 -0.466 1.00 94.56 92 ASP A CA 1
ATOM 663 C C . ASP A 1 92 ? -16.719 -2.466 -1.783 1.00 94.56 92 ASP A C 1
ATOM 665 O O . ASP A 1 92 ? -16.723 -3.078 -2.849 1.00 94.56 92 ASP A O 1
ATOM 669 N N . GLU A 1 93 ? -16.582 -1.139 -1.731 1.00 93.12 93 GLU A N 1
ATOM 670 C CA . GLU A 1 93 ? -16.484 -0.317 -2.943 1.00 93.12 93 GLU A CA 1
ATOM 671 C C . GLU A 1 93 ? -15.180 -0.571 -3.707 1.00 93.12 93 GLU A C 1
ATOM 673 O O . GLU A 1 93 ? -15.179 -0.643 -4.934 1.00 93.12 93 GLU A O 1
ATOM 678 N N . TYR A 1 94 ? -14.067 -0.763 -2.994 1.00 92.81 94 TYR A N 1
ATOM 679 C CA . TYR A 1 94 ? -12.784 -1.086 -3.611 1.00 92.81 94 TYR A CA 1
ATOM 680 C C . TYR A 1 94 ? -12.827 -2.444 -4.323 1.00 92.81 94 TYR A C 1
ATOM 682 O O . TYR A 1 94 ? -12.362 -2.562 -5.456 1.00 92.81 94 TYR A O 1
ATOM 690 N N . ASP A 1 95 ? -13.408 -3.466 -3.689 1.00 92.25 95 ASP A N 1
ATOM 691 C CA . ASP A 1 95 ? -13.572 -4.786 -4.304 1.00 92.25 95 ASP A CA 1
ATOM 692 C C . ASP A 1 95 ? -14.530 -4.715 -5.512 1.00 92.25 95 ASP A C 1
ATOM 694 O O . ASP A 1 95 ? -14.231 -5.293 -6.559 1.00 92.25 95 ASP A O 1
ATOM 698 N N . ALA A 1 96 ? -15.613 -3.933 -5.428 1.00 91.00 96 ALA A N 1
ATOM 699 C CA . ALA A 1 96 ? -16.523 -3.697 -6.550 1.00 91.00 96 ALA A CA 1
ATOM 700 C C . ALA A 1 96 ? -15.832 -2.968 -7.719 1.00 91.00 96 ALA A C 1
ATOM 702 O O . ALA A 1 96 ? -15.994 -3.359 -8.875 1.00 91.00 96 ALA A O 1
ATOM 703 N N . ALA A 1 97 ? -14.995 -1.965 -7.446 1.00 89.06 97 ALA A N 1
ATOM 704 C CA . ALA A 1 97 ? -14.185 -1.292 -8.463 1.00 89.06 97 ALA A CA 1
ATOM 705 C C . ALA A 1 97 ? -13.161 -2.244 -9.117 1.00 89.06 97 ALA A C 1
ATOM 707 O O . ALA A 1 97 ? -12.908 -2.159 -10.321 1.00 89.06 97 ALA A O 1
ATOM 708 N N . GLN A 1 98 ? -12.622 -3.210 -8.360 1.00 89.62 98 GLN A N 1
ATOM 709 C CA . GLN A 1 98 ? -11.785 -4.288 -8.906 1.00 89.62 98 GLN A CA 1
ATOM 710 C C . GLN A 1 98 ? -12.564 -5.304 -9.753 1.00 89.62 98 GLN A C 1
ATOM 712 O O . GLN A 1 98 ? -11.968 -5.989 -10.583 1.00 89.62 98 GLN A O 1
ATOM 717 N N . GLU A 1 99 ? -13.864 -5.487 -9.526 1.00 89.31 99 GLU A N 1
ATOM 718 C CA . GLU A 1 99 ? -14.736 -6.324 -10.364 1.00 89.31 99 GLU A CA 1
ATOM 719 C C . GLU A 1 99 ? -15.157 -5.611 -11.650 1.00 89.31 99 GLU A C 1
ATOM 721 O O . GLU A 1 99 ? -15.204 -6.244 -12.704 1.00 89.31 99 GLU A O 1
ATOM 726 N N . ARG A 1 100 ? -15.384 -4.294 -11.587 1.00 85.56 100 ARG A N 1
ATOM 727 C CA . ARG A 1 100 ? -15.681 -3.452 -12.759 1.00 85.56 100 ARG A CA 1
ATOM 728 C C . ARG A 1 100 ? -14.471 -3.225 -13.673 1.00 85.56 100 ARG A C 1
ATOM 730 O O . ARG A 1 100 ? -14.643 -2.774 -14.800 1.00 85.56 100 ARG A O 1
ATOM 737 N N . GLY A 1 101 ? -13.261 -3.539 -13.205 1.00 84.50 101 GLY A N 1
ATOM 738 C CA . GLY A 1 101 ? -12.014 -3.302 -13.940 1.00 84.50 101 GLY A CA 1
ATOM 739 C C . GLY A 1 101 ? -11.528 -1.851 -13.877 1.00 84.50 101 GLY A C 1
ATOM 740 O O . GLY A 1 101 ? -10.636 -1.472 -14.627 1.00 84.50 101 GLY A O 1
ATOM 741 N N . GLU A 1 102 ? -12.092 -1.039 -12.981 1.00 85.69 102 GLU A N 1
ATOM 742 C CA . GLU A 1 102 ? -11.660 0.343 -12.740 1.00 85.69 102 GLU A CA 1
ATOM 743 C C . GLU A 1 102 ? -10.332 0.376 -11.975 1.00 85.69 102 GLU A C 1
ATOM 745 O O . GLU A 1 102 ? -9.483 1.227 -12.238 1.00 85.69 102 GLU A O 1
ATOM 750 N N . ILE A 1 103 ? -10.143 -0.578 -11.055 1.00 85.69 103 ILE A N 1
ATOM 751 C CA . ILE A 1 103 ? -8.925 -0.737 -10.258 1.00 85.69 103 ILE A CA 1
ATOM 752 C C . ILE A 1 103 ? -8.248 -2.066 -10.590 1.00 85.69 103 ILE A C 1
ATOM 754 O O . ILE A 1 103 ? -8.876 -3.125 -10.569 1.00 85.69 103 ILE A O 1
ATOM 758 N N . GLY A 1 104 ? -6.939 -2.020 -10.833 1.00 81.75 104 GLY A N 1
ATOM 759 C CA . GLY A 1 104 ? -6.147 -3.202 -11.162 1.00 81.75 104 GLY A CA 1
ATOM 760 C C . GLY A 1 104 ? -6.081 -4.223 -10.020 1.00 81.75 104 GLY A C 1
ATOM 761 O O . GLY A 1 104 ? -6.015 -3.883 -8.830 1.00 81.75 104 GLY A O 1
ATOM 762 N N . ARG A 1 105 ? -6.045 -5.508 -10.376 1.00 80.25 105 ARG A N 1
ATOM 763 C CA . ARG A 1 105 ? -5.778 -6.622 -9.464 1.00 80.25 105 ARG A CA 1
ATOM 764 C C . ARG A 1 105 ? -4.290 -6.960 -9.448 1.00 80.25 105 ARG A C 1
ATOM 766 O O . ARG A 1 105 ? -3.490 -6.590 -10.308 1.00 80.25 105 ARG A O 1
ATOM 773 N N . ARG A 1 106 ? -3.884 -7.689 -8.408 1.00 66.62 106 ARG A N 1
ATOM 774 C CA . ARG A 1 106 ? -2.505 -8.168 -8.279 1.00 66.62 106 ARG A CA 1
ATOM 775 C C . ARG A 1 106 ? -2.216 -9.184 -9.390 1.00 66.62 106 ARG A C 1
ATOM 777 O O . ARG A 1 106 ? -2.719 -10.299 -9.327 1.00 66.62 106 ARG A O 1
ATOM 784 N N . GLY A 1 107 ? -1.365 -8.802 -10.339 1.00 61.75 107 GLY A N 1
ATOM 785 C CA . GLY A 1 107 ? -1.023 -9.607 -11.519 1.00 61.75 107 GLY A CA 1
ATOM 786 C C . GLY A 1 107 ? -1.335 -8.912 -12.844 1.00 61.75 107 GLY A C 1
ATOM 787 O O . GLY A 1 107 ? -0.797 -9.324 -13.864 1.00 61.75 107 GLY A O 1
ATOM 788 N N . ASP A 1 108 ? -2.107 -7.822 -12.812 1.00 62.50 108 ASP A N 1
ATOM 789 C CA . ASP A 1 108 ? -2.466 -7.064 -14.019 1.00 62.50 108 ASP A CA 1
ATOM 790 C C . ASP A 1 108 ? -1.322 -6.145 -14.492 1.00 62.50 108 ASP A C 1
ATOM 792 O O . ASP A 1 108 ? -1.279 -5.718 -15.645 1.00 62.50 108 ASP A O 1
ATOM 796 N N . TYR A 1 109 ? -0.338 -5.876 -13.625 1.00 49.75 109 TYR A N 1
ATOM 797 C CA . TYR A 1 109 ? 0.861 -5.111 -13.968 1.00 49.75 109 TYR A CA 1
ATOM 798 C C . TYR A 1 109 ? 1.787 -5.949 -14.859 1.00 49.75 109 TYR A C 1
ATOM 800 O O . TYR A 1 109 ? 2.523 -6.807 -14.372 1.00 49.75 109 TYR A O 1
ATOM 808 N N . GLY A 1 110 ? 1.742 -5.689 -16.167 1.00 46.66 110 GLY A N 1
ATOM 809 C CA . GLY A 1 110 ? 2.574 -6.345 -17.186 1.00 46.66 110 GLY A CA 1
ATOM 810 C C . GLY A 1 110 ? 1.783 -7.148 -18.218 1.00 46.66 110 GLY A C 1
ATOM 811 O O . GLY A 1 110 ? 2.341 -7.571 -19.227 1.00 46.66 110 GLY A O 1
ATOM 812 N N . ALA A 1 111 ? 0.479 -7.310 -18.009 1.00 42.97 111 ALA A N 1
ATOM 813 C CA . ALA A 1 111 ? -0.419 -7.922 -18.967 1.00 42.97 111 ALA A CA 1
ATOM 814 C C . ALA A 1 111 ? -1.031 -6.832 -19.865 1.00 42.97 111 ALA A C 1
ATOM 816 O O . ALA A 1 111 ? -2.160 -6.393 -19.670 1.00 42.97 111 ALA A O 1
ATOM 817 N N . VAL A 1 112 ? -0.312 -6.447 -20.925 1.00 46.88 112 VAL A N 1
ATOM 818 C CA . VAL A 1 112 ? -0.942 -5.937 -22.163 1.00 46.88 112 VAL A CA 1
ATOM 819 C C . VAL A 1 112 ? -1.666 -7.118 -22.842 1.00 46.88 112 VAL A C 1
ATOM 821 O O . VAL A 1 112 ? -1.370 -7.492 -23.970 1.00 46.88 112 VAL A O 1
ATOM 824 N N . THR A 1 113 ? -2.521 -7.835 -22.107 1.00 43.31 113 THR A N 1
ATOM 825 C CA . THR A 1 113 ? -3.161 -9.085 -22.560 1.00 43.31 113 THR A CA 1
ATOM 826 C C . THR A 1 113 ? -4.676 -8.999 -22.605 1.00 43.31 113 THR A C 1
ATOM 828 O O . THR A 1 113 ? -5.349 -9.985 -22.890 1.00 43.31 113 THR A O 1
ATOM 831 N N . SER A 1 114 ? -5.231 -7.806 -22.457 1.00 43.31 114 SER A N 1
ATOM 832 C CA . SER A 1 114 ? -6.503 -7.489 -23.089 1.00 43.31 114 SER A CA 1
ATOM 833 C C . SER A 1 114 ? -6.258 -6.260 -23.946 1.00 43.31 114 SER A C 1
ATOM 835 O O . SER A 1 114 ? -5.554 -5.355 -23.510 1.00 43.31 114 SER A O 1
ATOM 837 N N . GLY A 1 115 ? -6.766 -6.234 -25.176 1.00 46.84 115 GLY A N 1
ATOM 838 C CA . GLY A 1 115 ? -6.675 -5.084 -26.083 1.00 46.84 115 GLY A CA 1
ATOM 839 C C . GLY A 1 115 ? -7.457 -3.855 -25.598 1.00 46.84 115 GLY A C 1
ATOM 840 O O . GLY A 1 115 ? -8.107 -3.197 -26.400 1.00 46.84 115 GLY A O 1
ATOM 841 N N . ALA A 1 116 ? -7.450 -3.585 -24.293 1.00 52.25 116 ALA A N 1
ATOM 842 C CA . ALA A 1 116 ? -7.948 -2.374 -23.683 1.00 52.25 116 ALA A CA 1
ATOM 843 C C . ALA A 1 116 ? -6.841 -1.313 -23.749 1.00 52.25 116 ALA A C 1
ATOM 845 O O . ALA A 1 116 ? -5.759 -1.489 -23.194 1.00 52.25 116 ALA A O 1
ATOM 846 N N . GLU A 1 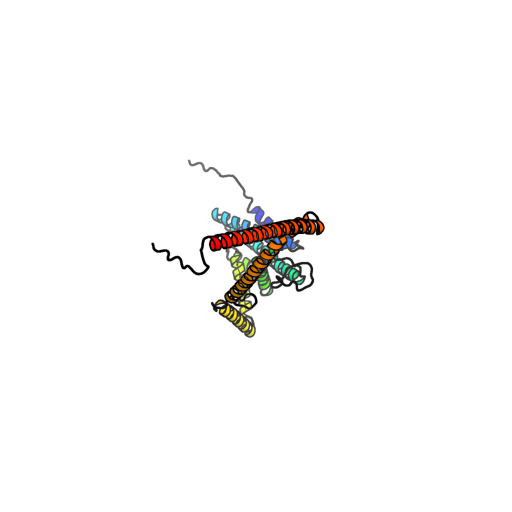117 ? -7.122 -0.197 -24.420 1.00 54.00 117 GLU A N 1
ATOM 847 C CA . GLU A 1 117 ? -6.219 0.958 -24.543 1.00 54.00 117 GLU A CA 1
ATOM 848 C C . GLU A 1 117 ? -5.938 1.669 -23.201 1.00 54.00 117 GLU A C 1
ATOM 850 O O . GLU A 1 117 ? -5.120 2.585 -23.152 1.00 54.00 117 GLU A O 1
ATOM 855 N N . VAL A 1 118 ? -6.590 1.262 -22.105 1.00 60.47 118 VAL A N 1
ATOM 856 C CA . VAL A 1 118 ? -6.537 1.944 -20.807 1.00 60.47 118 VAL A CA 1
ATOM 857 C C . VAL A 1 118 ? -6.038 0.988 -19.727 1.00 60.47 118 VAL A C 1
ATOM 859 O O . VAL A 1 118 ? -6.681 -0.012 -19.412 1.00 60.47 118 VAL A O 1
ATOM 862 N N . THR A 1 119 ? -4.892 1.315 -19.131 1.00 69.62 119 THR A N 1
ATOM 863 C CA . THR A 1 119 ? -4.406 0.666 -17.909 1.00 69.62 119 THR A CA 1
ATOM 864 C C . THR A 1 119 ? -5.341 1.002 -16.742 1.00 69.62 119 THR A C 1
ATOM 866 O O . THR A 1 119 ? -5.589 2.191 -16.519 1.00 69.62 119 THR A O 1
ATOM 869 N N . PRO A 1 120 ? -5.846 0.010 -15.985 1.00 75.94 120 PRO A N 1
ATOM 870 C CA . PRO A 1 120 ? -6.722 0.267 -14.847 1.00 75.94 120 PRO A CA 1
ATOM 871 C C . PRO A 1 120 ? -5.984 1.053 -13.757 1.00 75.94 120 PRO A C 1
ATOM 873 O O . PRO A 1 120 ? -4.765 0.926 -13.605 1.00 75.94 120 PRO A O 1
ATOM 876 N N . ALA A 1 121 ? -6.722 1.853 -12.986 1.00 82.50 121 ALA A N 1
ATOM 877 C CA . ALA A 1 121 ? -6.145 2.678 -11.933 1.00 82.50 121 ALA A CA 1
ATOM 878 C C . ALA A 1 121 ? -5.530 1.811 -10.825 1.00 82.50 121 ALA A C 1
ATOM 880 O O . ALA A 1 121 ? -5.973 0.695 -10.532 1.00 82.50 121 ALA A O 1
ATOM 881 N N . THR A 1 122 ? -4.490 2.322 -10.180 1.00 84.19 122 THR A N 1
ATOM 882 C CA . THR A 1 122 ? -3.843 1.656 -9.052 1.00 84.19 122 THR A CA 1
ATOM 883 C C . THR A 1 122 ? -4.476 2.081 -7.724 1.00 84.19 122 THR A C 1
ATOM 885 O O . THR A 1 122 ? -5.178 3.086 -7.631 1.00 84.19 122 THR A O 1
ATOM 888 N N . ALA A 1 123 ? -4.191 1.343 -6.644 1.00 85.12 123 ALA A N 1
ATOM 889 C CA . ALA A 1 123 ? -4.559 1.781 -5.293 1.00 85.12 123 ALA A CA 1
ATOM 890 C C . ALA A 1 123 ? -3.985 3.170 -4.959 1.00 85.12 123 ALA A C 1
ATOM 892 O O . ALA A 1 123 ? -4.651 3.975 -4.316 1.00 85.12 123 ALA A O 1
ATOM 893 N N . ALA A 1 124 ? -2.762 3.444 -5.425 1.00 86.19 124 ALA A N 1
ATOM 894 C CA . ALA A 1 124 ? -2.078 4.705 -5.178 1.00 86.19 124 ALA A CA 1
ATOM 895 C C . ALA A 1 124 ? -2.744 5.874 -5.917 1.00 86.19 124 ALA A C 1
ATOM 897 O O . ALA A 1 124 ? -2.826 6.961 -5.353 1.00 86.19 124 ALA A O 1
ATOM 898 N N . ASP A 1 125 ? -3.284 5.639 -7.118 1.00 85.00 125 ASP A N 1
ATOM 899 C CA . ASP A 1 125 ? -4.038 6.655 -7.870 1.00 85.00 125 ASP A CA 1
ATOM 900 C C . ASP A 1 125 ? -5.344 7.037 -7.159 1.00 85.00 125 ASP A C 1
ATOM 902 O O . ASP A 1 125 ? -5.788 8.178 -7.240 1.00 85.00 125 ASP A O 1
ATOM 906 N N . ALA A 1 126 ? -5.920 6.106 -6.391 1.00 82.25 126 ALA A N 1
ATOM 907 C CA . ALA A 1 126 ? -7.051 6.362 -5.500 1.00 82.25 126 ALA A CA 1
ATOM 908 C C . ALA A 1 126 ? -6.641 6.974 -4.142 1.00 82.25 126 ALA A C 1
ATOM 910 O O . ALA A 1 126 ? -7.484 7.134 -3.262 1.00 82.25 126 ALA A O 1
ATOM 911 N N . GLY A 1 127 ? -5.355 7.285 -3.934 1.00 87.44 127 GLY A N 1
ATOM 912 C CA . GLY A 1 127 ? -4.836 7.816 -2.670 1.00 87.44 127 GLY A CA 1
ATOM 913 C C . GLY A 1 127 ? -4.771 6.791 -1.532 1.00 87.44 127 GLY A C 1
ATOM 914 O O . GLY A 1 127 ? -4.617 7.173 -0.374 1.00 87.44 127 GLY A O 1
ATOM 915 N N . LEU A 1 128 ? -4.877 5.494 -1.836 1.00 89.19 128 LEU A N 1
ATOM 916 C CA . LEU A 1 128 ? -4.936 4.420 -0.847 1.00 89.19 128 LEU A CA 1
ATOM 917 C C . LEU A 1 128 ? -3.637 3.633 -0.790 1.00 89.19 128 LEU A C 1
ATOM 919 O O . LEU A 1 128 ? -3.061 3.238 -1.808 1.00 89.19 128 LEU A O 1
ATOM 923 N N . THR A 1 129 ? -3.207 3.299 0.423 1.00 90.31 129 THR A N 1
ATOM 924 C CA . THR A 1 129 ? -2.130 2.330 0.588 1.00 90.31 129 THR A CA 1
ATOM 925 C C . THR A 1 129 ? -2.688 0.910 0.613 1.00 90.31 129 THR A C 1
ATOM 927 O O . THR A 1 129 ? -3.809 0.643 1.049 1.00 90.31 129 THR A O 1
ATOM 930 N N . HIS A 1 130 ? -1.856 -0.061 0.230 1.00 88.50 130 HIS A N 1
ATOM 931 C CA . HIS A 1 130 ? -2.181 -1.482 0.395 1.00 88.50 130 HIS A CA 1
ATOM 932 C C . HIS A 1 130 ? -2.539 -1.833 1.852 1.00 88.50 130 HIS A C 1
ATOM 934 O O . HIS A 1 130 ? -3.323 -2.747 2.111 1.00 88.50 130 HIS A O 1
ATOM 940 N N . LYS A 1 131 ? -1.956 -1.117 2.821 1.00 91.50 131 LYS A N 1
ATOM 941 C CA . LYS A 1 131 ? -2.235 -1.321 4.240 1.00 91.50 131 LYS A CA 1
ATOM 942 C C . LYS A 1 131 ? -3.652 -0.877 4.602 1.00 91.50 131 LYS A C 1
ATOM 944 O O . LYS A 1 131 ? -4.301 -1.598 5.354 1.00 91.50 131 LYS A O 1
ATOM 949 N N . ASP A 1 132 ? -4.126 0.237 4.051 1.00 91.00 132 ASP A N 1
ATOM 950 C CA . ASP A 1 132 ? -5.477 0.750 4.310 1.00 91.00 132 ASP A CA 1
ATOM 951 C C . ASP A 1 132 ? -6.526 -0.225 3.782 1.00 91.00 132 ASP A C 1
ATOM 953 O O . ASP A 1 132 ? -7.428 -0.616 4.518 1.00 91.00 132 ASP A O 1
ATOM 957 N N . ILE A 1 133 ? -6.329 -0.727 2.559 1.00 93.38 133 ILE A N 1
ATOM 958 C CA . ILE A 1 133 ? -7.196 -1.745 1.946 1.00 93.38 133 ILE A CA 1
ATOM 959 C C . ILE A 1 133 ? -7.192 -3.034 2.775 1.00 93.38 133 ILE A C 1
ATOM 961 O O . ILE A 1 133 ? -8.238 -3.628 3.025 1.00 93.38 133 ILE A O 1
ATOM 965 N N . HIS A 1 134 ? -6.018 -3.483 3.225 1.00 94.12 134 HIS A N 1
ATOM 966 C CA . HIS A 1 134 ? -5.915 -4.683 4.053 1.00 94.12 134 HIS A CA 1
ATOM 967 C C . HIS A 1 134 ? -6.600 -4.507 5.418 1.00 94.12 134 HIS A C 1
ATOM 969 O O . HIS A 1 134 ? -7.294 -5.414 5.870 1.00 94.12 134 HIS A O 1
ATOM 975 N N . GLU A 1 135 ? -6.418 -3.363 6.085 1.00 94.50 135 GLU A N 1
ATOM 976 C CA . GLU A 1 135 ? -7.088 -3.057 7.356 1.00 94.50 135 GLU A CA 1
ATOM 977 C C . GLU A 1 135 ? -8.611 -2.982 7.174 1.00 94.50 135 GLU A C 1
ATOM 979 O O . GLU A 1 135 ? -9.348 -3.576 7.958 1.00 94.50 135 GLU A O 1
ATOM 984 N N . ALA A 1 136 ? -9.072 -2.337 6.102 1.00 95.94 136 ALA A N 1
ATOM 985 C CA . ALA A 1 136 ? -10.478 -2.234 5.736 1.00 95.94 136 ALA A CA 1
ATOM 986 C C . ALA A 1 136 ? -11.126 -3.605 5.491 1.00 95.94 136 ALA A C 1
ATOM 988 O O . ALA A 1 136 ? -12.156 -3.925 6.092 1.00 95.94 136 ALA A O 1
ATOM 989 N N . ARG A 1 137 ? -10.479 -4.457 4.684 1.00 96.69 137 ARG A N 1
ATOM 990 C CA . ARG A 1 137 ? -10.922 -5.838 4.441 1.00 96.69 137 ARG A CA 1
ATOM 991 C C . ARG A 1 137 ? -10.943 -6.658 5.729 1.00 96.69 137 ARG A C 1
ATOM 993 O O . ARG A 1 137 ? -11.920 -7.346 5.981 1.00 96.69 137 ARG A O 1
ATOM 1000 N N . ALA A 1 138 ? -9.928 -6.535 6.585 1.00 96.75 138 ALA A N 1
ATOM 1001 C CA . ALA A 1 138 ? -9.886 -7.261 7.854 1.00 96.75 138 ALA A CA 1
ATOM 1002 C C . ALA A 1 138 ? -11.053 -6.896 8.789 1.00 96.75 138 ALA A C 1
ATOM 1004 O O . ALA A 1 138 ? -11.645 -7.793 9.383 1.00 96.75 138 ALA A O 1
ATOM 1005 N N . ILE A 1 139 ? -11.402 -5.606 8.899 1.00 96.81 139 ILE A N 1
ATOM 1006 C CA . ILE A 1 139 ? -12.565 -5.153 9.685 1.00 96.81 139 ILE A CA 1
ATOM 1007 C C . ILE A 1 139 ? -13.856 -5.716 9.085 1.00 96.81 139 ILE A C 1
ATOM 1009 O O . ILE A 1 139 ? -14.680 -6.274 9.805 1.00 96.81 139 ILE A O 1
ATOM 1013 N N . ARG A 1 140 ? -14.028 -5.591 7.764 1.00 97.44 140 ARG A N 1
ATOM 1014 C CA . ARG A 1 140 ? -15.209 -6.096 7.060 1.00 97.44 140 ARG A CA 1
ATOM 1015 C C . ARG A 1 140 ? -15.394 -7.593 7.243 1.00 97.44 140 ARG A C 1
ATOM 1017 O O . ARG A 1 140 ? -16.499 -8.029 7.546 1.00 97.44 140 ARG A O 1
ATOM 1024 N N . ASP A 1 141 ? -14.342 -8.366 7.024 1.00 96.75 141 ASP A N 1
ATOM 1025 C CA . ASP A 1 141 ? -14.418 -9.820 7.055 1.00 96.75 141 ASP A CA 1
ATOM 1026 C C . ASP A 1 141 ? -14.676 -10.310 8.488 1.00 96.75 141 ASP A C 1
ATOM 1028 O O . ASP A 1 141 ? -15.486 -11.212 8.679 1.00 96.75 141 ASP A O 1
ATOM 1032 N N . ALA A 1 142 ? -14.089 -9.658 9.499 1.00 96.94 142 ALA A N 1
ATOM 1033 C CA . ALA A 1 142 ? -14.406 -9.941 10.898 1.00 96.94 142 ALA A CA 1
ATOM 1034 C C . ALA A 1 142 ? -15.873 -9.638 11.237 1.00 96.94 142 ALA A C 1
ATOM 1036 O O . ALA A 1 142 ? -16.526 -10.475 11.842 1.00 96.94 142 ALA A O 1
ATOM 1037 N N . GLU A 1 143 ? -16.423 -8.506 10.792 1.00 96.31 143 GLU A N 1
ATOM 1038 C CA . GLU A 1 143 ? -17.843 -8.168 10.990 1.00 96.31 143 GLU A CA 1
ATOM 1039 C C . GLU A 1 143 ? -18.811 -9.067 10.203 1.00 96.31 143 GLU A C 1
ATOM 1041 O O . GLU A 1 143 ? -19.954 -9.255 10.612 1.00 96.31 143 GLU A O 1
ATOM 1046 N N . LYS A 1 144 ? -18.380 -9.642 9.073 1.00 96.06 144 LYS A N 1
ATOM 1047 C CA . LYS A 1 144 ? -19.166 -10.651 8.340 1.00 96.06 144 LYS A CA 1
ATOM 1048 C C . LYS A 1 144 ? -19.239 -11.978 9.102 1.00 96.06 144 LYS A C 1
ATOM 1050 O O . LYS A 1 144 ? -20.261 -12.654 9.020 1.00 96.06 144 LYS A O 1
ATOM 1055 N N . VAL A 1 145 ? -18.166 -12.355 9.799 1.00 95.81 145 VAL A N 1
ATOM 1056 C CA . VAL A 1 145 ? -18.087 -13.602 10.580 1.00 95.81 145 VAL A CA 1
ATOM 1057 C C . VAL A 1 145 ? -18.740 -13.448 11.954 1.00 95.81 145 VAL A C 1
ATOM 1059 O O . VAL A 1 145 ? -19.520 -14.306 12.357 1.00 95.81 145 VAL A O 1
ATOM 1062 N N . ASP A 1 146 ? -18.439 -12.356 12.653 1.00 95.69 146 ASP A N 1
ATOM 1063 C CA . ASP A 1 146 ? -18.932 -12.042 13.992 1.00 95.69 146 ASP A CA 1
ATOM 1064 C C . ASP A 1 146 ? -19.557 -10.631 14.013 1.00 95.69 146 ASP A C 1
ATOM 1066 O O . ASP A 1 146 ? -18.875 -9.641 14.309 1.00 95.69 146 ASP A O 1
ATOM 1070 N N . PRO A 1 147 ? -20.852 -10.509 13.659 1.00 96.56 147 PRO A N 1
ATOM 1071 C CA . PRO A 1 147 ? -21.535 -9.222 13.590 1.00 96.56 147 PRO A CA 1
ATOM 1072 C C . PRO A 1 147 ? -21.509 -8.459 14.920 1.00 96.56 147 PRO A C 1
ATOM 1074 O O . PRO A 1 147 ? -21.839 -9.001 15.979 1.00 96.56 147 PRO A O 1
ATOM 1077 N N . GLY A 1 148 ? -21.149 -7.176 14.861 1.00 95.94 148 GLY A N 1
ATOM 1078 C CA . GLY A 1 148 ? -21.058 -6.298 16.028 1.00 95.94 148 GLY A CA 1
ATOM 1079 C C . GLY A 1 148 ? -19.790 -6.496 16.865 1.00 95.94 148 GLY A C 1
ATOM 1080 O O . GLY A 1 148 ? -19.721 -6.012 17.997 1.00 95.94 148 GLY A O 1
ATOM 1081 N N . VAL A 1 149 ? -18.770 -7.202 16.359 1.00 96.88 149 VAL A N 1
ATOM 1082 C CA . VAL A 1 149 ? -17.471 -7.336 17.040 1.00 96.88 149 VAL A CA 1
ATOM 1083 C C . VAL A 1 149 ? -16.842 -5.976 17.352 1.00 96.88 149 VAL A C 1
ATOM 1085 O O . VAL A 1 149 ? -16.280 -5.801 18.438 1.00 96.88 149 VAL A O 1
ATOM 1088 N N . VAL A 1 150 ? -16.962 -4.995 16.451 1.00 96.56 150 VAL A N 1
ATOM 1089 C CA . VAL A 1 150 ? -16.412 -3.645 16.643 1.00 96.56 150 VAL A CA 1
ATOM 1090 C C . VAL A 1 150 ? -17.125 -2.949 17.801 1.00 96.56 150 VAL A C 1
ATOM 1092 O O . VAL A 1 150 ? -16.475 -2.537 18.764 1.00 96.56 150 VAL A O 1
ATOM 1095 N N . GLU A 1 151 ? -18.455 -2.865 17.731 1.00 96.50 151 GLU A N 1
ATOM 1096 C CA . GLU A 1 151 ? -19.295 -2.187 18.723 1.00 96.50 151 GLU A CA 1
ATOM 1097 C C . GLU A 1 151 ? -19.119 -2.808 20.112 1.00 96.50 151 GLU A C 1
ATOM 1099 O O . GLU A 1 151 ? -18.729 -2.117 21.054 1.00 96.50 151 GLU A O 1
ATOM 1104 N N . ARG A 1 152 ? -19.260 -4.136 20.227 1.00 97.25 152 ARG A N 1
ATOM 1105 C CA . ARG A 1 152 ? -19.102 -4.847 21.507 1.00 97.25 152 ARG A CA 1
ATOM 1106 C C . ARG A 1 152 ? -17.708 -4.684 22.104 1.00 97.25 152 ARG A C 1
ATOM 1108 O O . ARG A 1 152 ? -17.564 -4.604 23.323 1.00 97.25 152 ARG A O 1
ATOM 1115 N N . THR A 1 153 ? -16.662 -4.638 21.276 1.00 97.12 153 THR A N 1
ATOM 1116 C CA . THR A 1 153 ? -15.286 -4.424 21.756 1.00 97.12 153 THR A CA 1
ATOM 1117 C C . THR A 1 153 ? -15.119 -3.030 22.356 1.00 97.12 153 THR A C 1
ATOM 1119 O O . THR A 1 153 ? -14.464 -2.879 23.393 1.00 97.12 153 THR A O 1
ATOM 1122 N N . LEU A 1 154 ? -15.697 -2.014 21.715 1.00 96.75 154 LEU A N 1
ATOM 1123 C CA . LEU A 1 154 ? -15.649 -0.634 22.187 1.00 96.75 154 LEU A CA 1
ATOM 1124 C C . LEU A 1 154 ? -16.502 -0.447 23.445 1.00 96.75 154 LEU A C 1
ATOM 1126 O O . LEU A 1 154 ? -16.023 0.137 24.414 1.00 96.75 154 LEU A O 1
ATOM 1130 N N . GLU A 1 155 ? -17.708 -1.005 23.481 1.00 96.44 155 GLU A N 1
ATOM 1131 C CA . GLU A 1 155 ? -18.600 -0.913 24.638 1.00 96.44 155 GLU A CA 1
ATOM 1132 C C . GLU A 1 155 ? -18.009 -1.620 25.864 1.00 96.44 155 GLU A C 1
ATOM 1134 O O . GLU A 1 155 ? -17.893 -1.017 26.928 1.00 96.44 155 GLU A O 1
ATOM 1139 N N . LYS A 1 156 ? -17.439 -2.819 25.689 1.00 96.62 156 LYS A N 1
ATOM 1140 C CA . LYS A 1 156 ? -16.709 -3.524 26.756 1.00 96.62 156 LYS A CA 1
ATOM 1141 C C . LYS A 1 156 ? -15.546 -2.704 27.330 1.00 96.62 156 LYS A C 1
ATOM 1143 O O . LYS A 1 156 ? -15.231 -2.820 28.515 1.00 96.62 156 LYS A O 1
ATOM 1148 N N . ARG A 1 157 ? -14.871 -1.893 26.504 1.00 95.62 157 ARG A N 1
ATOM 1149 C CA . ARG A 1 157 ? -13.815 -0.974 26.967 1.00 95.62 157 ARG A CA 1
ATOM 1150 C C . ARG A 1 157 ? -14.401 0.172 27.784 1.00 95.62 157 ARG A C 1
ATOM 1152 O O . ARG A 1 157 ? -13.848 0.480 28.839 1.00 95.62 157 ARG A O 1
ATOM 1159 N N . LEU A 1 158 ? -15.499 0.766 27.317 1.00 95.12 158 LEU A N 1
ATOM 1160 C CA . LEU A 1 158 ? -16.198 1.837 28.027 1.00 95.12 158 LEU A CA 1
ATOM 1161 C C . LEU A 1 158 ? -16.722 1.366 29.389 1.00 95.12 158 LEU A C 1
ATOM 1163 O O . LEU A 1 158 ? -16.473 2.042 30.384 1.00 95.12 158 LEU A O 1
ATOM 1167 N N . ASP A 1 159 ? -17.344 0.188 29.451 1.00 95.00 159 ASP A N 1
ATOM 1168 C CA . ASP A 1 159 ? -17.864 -0.409 30.690 1.00 95.00 159 ASP A CA 1
ATOM 1169 C C . ASP A 1 159 ? -16.753 -0.699 31.705 1.00 95.00 159 ASP A C 1
ATOM 1171 O O . ASP A 1 159 ? -16.927 -0.531 32.912 1.00 95.00 159 ASP A O 1
ATOM 1175 N N . ALA A 1 160 ? -15.571 -1.085 31.219 1.00 93.81 160 ALA A N 1
ATOM 1176 C CA . ALA A 1 160 ? -14.383 -1.277 32.045 1.00 93.81 160 ALA A CA 1
ATOM 1177 C C . ALA A 1 160 ? -13.696 0.044 32.454 1.00 93.81 160 ALA A C 1
ATOM 1179 O O . ALA A 1 160 ? -12.651 0.008 33.110 1.00 93.81 160 ALA A O 1
ATOM 1180 N N . GLY A 1 161 ? -14.214 1.204 32.030 1.00 91.12 161 GLY A N 1
ATOM 1181 C CA . GLY A 1 161 ? -13.587 2.514 32.235 1.00 91.12 161 GLY A CA 1
ATOM 1182 C C . GLY A 1 161 ? -12.246 2.677 31.506 1.00 91.12 161 GLY A C 1
ATOM 1183 O O . GLY A 1 161 ? -11.458 3.567 31.832 1.00 91.12 161 GLY A O 1
ATOM 1184 N N . GLN A 1 162 ? -11.951 1.810 30.536 1.00 92.50 162 GLN A N 1
ATOM 1185 C CA . GLN A 1 162 ? -10.693 1.791 29.797 1.00 92.50 162 GLN A CA 1
ATOM 1186 C C . GLN A 1 162 ? -10.772 2.674 28.548 1.00 92.50 162 GLN A C 1
ATOM 1188 O O . GLN A 1 162 ? -11.829 2.847 27.947 1.00 92.50 162 GLN A O 1
ATOM 1193 N N . GLU A 1 163 ? -9.626 3.210 28.121 1.00 93.25 163 GLU A N 1
ATOM 1194 C CA . GLU A 1 163 ? -9.539 3.975 26.873 1.00 93.25 163 GLU A CA 1
ATOM 1195 C C . GLU A 1 163 ? -9.852 3.052 25.669 1.00 93.25 163 GLU A C 1
ATOM 1197 O O . GLU A 1 163 ? -9.217 1.991 25.513 1.00 93.25 163 GLU A O 1
ATOM 1202 N N . PRO A 1 164 ? -10.805 3.420 24.795 1.00 94.81 164 PRO A N 1
ATOM 1203 C CA . PRO A 1 164 ? -11.023 2.724 23.533 1.00 94.81 164 PRO A CA 1
ATOM 1204 C C . PRO A 1 164 ? -9.888 3.063 22.551 1.00 94.81 164 PRO A C 1
ATOM 1206 O O . PRO A 1 164 ? -9.626 4.219 22.216 1.00 94.81 164 PRO A O 1
ATOM 1209 N N . THR A 1 165 ? -9.160 2.042 22.088 1.00 95.81 165 THR A N 1
ATOM 1210 C CA . THR A 1 165 ? -7.971 2.233 21.242 1.00 95.81 165 THR A CA 1
ATOM 1211 C C . THR A 1 165 ? -8.036 1.431 19.949 1.00 95.81 165 THR A C 1
ATOM 1213 O O . THR A 1 165 ? -8.506 0.296 19.931 1.00 95.81 165 THR A O 1
ATOM 1216 N N . LYS A 1 166 ? -7.447 1.972 18.870 1.00 94.44 166 LYS A N 1
ATOM 1217 C CA . LYS A 1 166 ? -7.282 1.251 17.590 1.00 94.44 166 LYS A CA 1
ATOM 1218 C C . LYS A 1 166 ? -6.568 -0.099 17.762 1.00 94.44 166 LYS A C 1
ATOM 1220 O O . LYS A 1 166 ? -6.850 -1.047 17.041 1.00 94.44 166 LYS A O 1
ATOM 1225 N N . ALA A 1 167 ? -5.648 -0.200 18.724 1.00 95.38 167 ALA A N 1
ATOM 1226 C CA . ALA A 1 167 ? -4.941 -1.444 19.031 1.00 95.38 167 ALA A CA 1
ATOM 1227 C C . ALA A 1 167 ? -5.874 -2.520 19.608 1.00 95.38 167 ALA A C 1
ATOM 1229 O O . ALA A 1 167 ? -5.797 -3.667 19.185 1.00 95.38 167 ALA A O 1
ATOM 1230 N N . ALA A 1 168 ? -6.782 -2.136 20.512 1.00 93.69 168 ALA A N 1
ATOM 1231 C CA . ALA A 1 168 ? -7.815 -3.023 21.050 1.00 93.69 168 ALA A CA 1
ATOM 1232 C C . ALA A 1 168 ? -8.665 -3.640 19.950 1.00 93.69 168 ALA A C 1
ATOM 1234 O O . ALA A 1 168 ? -8.923 -4.838 19.933 1.00 93.69 168 ALA A O 1
ATOM 1235 N N . LEU A 1 169 ? -9.080 -2.774 19.029 1.00 95.06 169 LEU A N 1
ATOM 1236 C CA . LEU A 1 169 ? -9.942 -3.147 17.934 1.00 95.06 169 LEU A CA 1
ATOM 1237 C C . LEU A 1 169 ? -9.225 -4.113 16.989 1.00 95.06 169 LEU A C 1
ATOM 1239 O O . LEU A 1 169 ? -9.771 -5.151 16.634 1.00 95.06 169 LEU A O 1
ATOM 1243 N N . ARG A 1 170 ? -7.964 -3.820 16.650 1.00 95.62 170 ARG A N 1
ATOM 1244 C CA . ARG A 1 170 ? -7.121 -4.719 15.848 1.00 95.62 170 ARG A CA 1
ATOM 1245 C C . ARG A 1 170 ? -6.919 -6.077 16.510 1.00 95.62 170 ARG A C 1
ATOM 1247 O O . ARG A 1 170 ? -6.939 -7.079 15.809 1.00 95.62 170 ARG A O 1
ATOM 1254 N N . GLU A 1 171 ? -6.735 -6.118 17.826 1.00 95.81 171 GLU A N 1
ATOM 1255 C CA . GLU A 1 171 ? -6.621 -7.374 18.570 1.00 95.81 171 GLU A CA 1
ATOM 1256 C C . GLU A 1 171 ? -7.923 -8.185 18.505 1.00 95.81 171 GLU A C 1
ATOM 1258 O O . GLU A 1 171 ? -7.876 -9.381 18.233 1.00 95.81 171 GLU A O 1
ATOM 1263 N N . ALA A 1 172 ? -9.081 -7.545 18.697 1.00 95.38 172 ALA A N 1
ATOM 1264 C CA . ALA A 1 172 ? -10.381 -8.206 18.588 1.00 95.38 172 ALA A CA 1
ATOM 1265 C C . ALA A 1 172 ? -10.633 -8.756 17.174 1.00 95.38 172 ALA A C 1
ATOM 1267 O O . ALA A 1 172 ? -10.992 -9.918 17.018 1.00 95.38 172 ALA A O 1
ATOM 1268 N N . ILE A 1 173 ? -10.350 -7.959 16.140 1.00 96.38 173 ILE A N 1
ATOM 1269 C CA . ILE A 1 173 ? -10.441 -8.389 14.737 1.00 96.38 173 ILE A CA 1
ATOM 1270 C C . ILE A 1 173 ? -9.496 -9.560 14.458 1.00 96.38 173 ILE A C 1
ATOM 1272 O O . ILE A 1 173 ? -9.870 -10.513 13.778 1.00 96.38 173 ILE A O 1
ATOM 1276 N N . GLN A 1 174 ? -8.267 -9.509 14.978 1.00 95.12 174 GLN A N 1
ATOM 1277 C CA . GLN A 1 174 ? -7.305 -10.587 14.782 1.00 95.12 174 GLN A CA 1
ATOM 1278 C C . GLN A 1 174 ? -7.774 -11.889 15.440 1.00 95.12 174 GLN A C 1
ATOM 1280 O O . GLN A 1 174 ? -7.651 -12.932 14.811 1.00 95.12 174 GLN A O 1
ATOM 1285 N N . LYS A 1 175 ? -8.393 -11.827 16.627 1.00 95.25 175 LYS A N 1
ATOM 1286 C CA . LYS A 1 175 ? -8.990 -13.003 17.280 1.00 95.25 175 LYS A CA 1
ATOM 1287 C C . LYS A 1 175 ? -10.064 -13.656 16.417 1.00 95.25 175 LYS A C 1
ATOM 1289 O O . LYS A 1 175 ? -9.969 -14.850 16.172 1.00 95.25 175 LYS A O 1
ATOM 1294 N N . VAL A 1 176 ? -10.996 -12.877 15.860 1.00 95.06 176 VAL A N 1
ATOM 1295 C CA . VAL A 1 176 ? -12.019 -13.416 14.942 1.00 95.06 176 VAL A CA 1
ATOM 1296 C C . VAL A 1 176 ? -11.371 -14.095 13.734 1.00 95.06 176 VAL A C 1
ATOM 1298 O O . VAL A 1 176 ? -11.799 -15.167 13.310 1.00 95.06 176 VAL A O 1
ATOM 1301 N N . ARG A 1 177 ? -10.303 -13.512 13.178 1.00 93.06 177 ARG A N 1
ATOM 1302 C CA . ARG A 1 177 ? -9.575 -14.111 12.047 1.00 93.06 177 ARG A CA 1
ATOM 1303 C C . ARG A 1 177 ? -8.871 -15.409 12.430 1.00 93.06 177 ARG A C 1
ATOM 1305 O O . ARG A 1 177 ? -8.885 -16.348 11.636 1.00 93.06 177 ARG A O 1
ATOM 1312 N N . ASP A 1 178 ? -8.261 -15.456 13.608 1.00 92.12 178 ASP A N 1
ATOM 1313 C CA . ASP A 1 178 ? -7.579 -16.645 14.115 1.00 92.12 178 ASP A CA 1
ATOM 1314 C C . ASP A 1 178 ? -8.591 -17.765 14.389 1.00 92.12 178 ASP A C 1
ATOM 1316 O O . ASP A 1 178 ? -8.410 -18.873 13.892 1.00 92.12 178 ASP A O 1
ATOM 1320 N N . GLU A 1 179 ? -9.719 -17.457 15.032 1.00 92.31 179 GLU A N 1
ATOM 1321 C CA . GLU A 1 179 ? -10.840 -18.385 15.244 1.00 92.31 179 GLU A CA 1
ATOM 1322 C C . GLU A 1 179 ? -11.418 -18.889 13.912 1.00 92.31 179 GLU A C 1
ATOM 1324 O O . GLU A 1 179 ? -11.645 -20.087 13.728 1.00 92.31 179 GLU A O 1
ATOM 1329 N N . THR A 1 180 ? -11.579 -17.999 12.927 1.00 90.50 180 THR A N 1
ATOM 1330 C CA . THR A 1 180 ? -12.017 -18.377 11.574 1.00 90.50 180 THR A CA 1
ATOM 1331 C C . THR A 1 180 ? -11.025 -19.352 10.945 1.00 90.50 180 THR A C 1
ATOM 1333 O O . THR A 1 180 ? -11.425 -20.393 10.425 1.00 90.50 180 THR A O 1
ATOM 1336 N N . ARG A 1 181 ? -9.722 -19.060 11.030 1.00 88.06 181 ARG A N 1
ATOM 1337 C CA . ARG A 1 181 ? -8.655 -19.924 10.512 1.00 88.06 181 ARG A CA 1
ATOM 1338 C C . ARG A 1 181 ? -8.616 -21.277 11.225 1.00 88.06 181 ARG A C 1
ATOM 1340 O O . ARG A 1 181 ? -8.380 -22.305 10.590 1.00 88.06 181 ARG A O 1
ATOM 1347 N N . GLU A 1 182 ? -8.878 -21.299 12.526 1.00 89.69 182 GLU A N 1
ATOM 1348 C CA . GLU A 1 182 ? -8.988 -22.520 13.322 1.00 89.69 182 GLU A CA 1
ATOM 1349 C C . GLU A 1 182 ? -10.241 -23.334 12.988 1.00 89.69 182 GLU A C 1
ATOM 1351 O O . GLU A 1 182 ? -10.196 -24.562 13.050 1.00 89.69 182 GLU A O 1
ATOM 1356 N N . SER A 1 183 ? -11.330 -22.701 12.557 1.00 90.06 183 SER A N 1
ATOM 1357 C CA . SER A 1 183 ? -12.545 -23.403 12.124 1.00 90.06 183 SER A CA 1
ATOM 1358 C C . SER A 1 183 ? -12.438 -24.041 10.729 1.00 90.06 183 SER A C 1
ATOM 1360 O O . SER A 1 183 ? -13.284 -24.855 10.356 1.00 90.06 183 SER A O 1
ATOM 1362 N N . LEU A 1 184 ? -11.391 -23.717 9.954 1.00 88.62 184 LEU A N 1
ATOM 1363 C CA . LEU A 1 184 ? -11.216 -24.250 8.602 1.00 88.62 184 LEU A CA 1
ATOM 1364 C C . LEU A 1 184 ? -11.058 -25.787 8.601 1.00 88.62 184 LEU A C 1
ATOM 1366 O O . LEU A 1 184 ? -10.368 -26.344 9.466 1.00 88.62 184 LEU A O 1
ATOM 1370 N N . PRO A 1 185 ? -11.624 -26.487 7.596 1.00 91.50 185 PRO A N 1
ATOM 1371 C CA . PRO A 1 185 ? -11.388 -27.909 7.372 1.00 91.50 185 PRO A CA 1
ATOM 1372 C C . PRO A 1 185 ? -9.898 -28.266 7.349 1.00 91.50 185 PRO A C 1
ATOM 1374 O O . PRO A 1 185 ? -9.083 -27.532 6.785 1.00 91.50 185 PRO A O 1
ATOM 1377 N N . GLN A 1 186 ? -9.549 -29.437 7.892 1.00 88.31 186 GLN A N 1
ATOM 1378 C CA . GLN A 1 186 ? -8.153 -29.874 8.000 1.00 88.31 186 GLN A CA 1
ATOM 1379 C C . GLN A 1 186 ? -7.431 -29.887 6.643 1.00 88.31 186 GLN A C 1
ATOM 1381 O O . GLN A 1 186 ? -6.307 -29.413 6.556 1.00 88.31 186 GLN A O 1
ATOM 1386 N N . ALA A 1 187 ? -8.111 -30.290 5.565 1.00 89.12 187 ALA A N 1
ATOM 1387 C CA . ALA A 1 187 ? -7.549 -30.267 4.212 1.00 89.12 187 ALA A CA 1
ATOM 1388 C C . ALA A 1 187 ? -7.086 -28.864 3.762 1.00 89.12 187 ALA A C 1
ATOM 1390 O O . ALA A 1 187 ? -6.065 -28.732 3.089 1.00 89.12 187 ALA A O 1
ATOM 1391 N N . ILE A 1 188 ? -7.808 -27.805 4.152 1.00 88.00 188 ILE A N 1
ATOM 1392 C CA . ILE A 1 188 ? -7.425 -26.420 3.838 1.00 88.00 188 ILE A CA 1
ATOM 1393 C C . ILE A 1 188 ? -6.221 -26.007 4.685 1.00 88.00 188 ILE A C 1
ATOM 1395 O O . ILE A 1 188 ? -5.281 -25.416 4.156 1.00 88.00 188 ILE A O 1
ATOM 1399 N N . LYS A 1 189 ? -6.204 -26.369 5.973 1.00 88.62 189 LYS A N 1
ATOM 1400 C CA . LYS A 1 189 ? -5.060 -26.111 6.860 1.00 88.62 189 LYS A CA 1
ATOM 1401 C C . LYS A 1 189 ? -3.791 -26.801 6.365 1.00 88.62 189 LYS A C 1
ATOM 1403 O O . LYS A 1 189 ? -2.734 -26.176 6.346 1.00 88.62 189 LYS A O 1
ATOM 1408 N N . ASP A 1 190 ? -3.900 -28.047 5.912 1.00 88.75 190 ASP A N 1
ATOM 1409 C CA . ASP A 1 190 ? -2.781 -28.816 5.365 1.00 88.75 190 ASP A CA 1
ATOM 1410 C C . ASP A 1 190 ? -2.263 -28.182 4.067 1.00 88.75 190 ASP A C 1
ATOM 1412 O O . ASP A 1 190 ? -1.054 -28.047 3.879 1.00 88.75 190 ASP A O 1
ATOM 1416 N N . MET A 1 191 ? -3.165 -27.712 3.198 1.00 88.12 191 MET A N 1
ATOM 1417 C CA . MET A 1 191 ? -2.803 -26.980 1.982 1.00 88.12 191 MET A CA 1
ATOM 1418 C C . MET A 1 191 ? -2.110 -25.645 2.298 1.00 88.12 191 MET A C 1
ATOM 1420 O O . MET A 1 191 ? -1.097 -25.310 1.679 1.00 88.12 191 MET A O 1
ATOM 1424 N N . GLU A 1 192 ? -2.614 -24.878 3.269 1.00 87.00 192 GLU A N 1
ATOM 1425 C CA . GLU A 1 192 ? -1.966 -23.645 3.727 1.00 87.00 192 GLU A CA 1
ATOM 1426 C C . GLU A 1 192 ? -0.587 -23.920 4.325 1.00 87.00 192 GLU A C 1
ATOM 1428 O O . GLU A 1 192 ? 0.370 -23.215 3.999 1.00 87.00 192 GLU A O 1
ATOM 1433 N N . ALA A 1 193 ? -0.465 -24.948 5.165 1.00 88.50 193 ALA A N 1
ATOM 1434 C CA . ALA A 1 193 ? 0.796 -25.358 5.767 1.00 88.50 193 ALA A CA 1
ATOM 1435 C C . ALA A 1 193 ? 1.799 -25.812 4.699 1.00 88.50 193 ALA A C 1
ATOM 1437 O O . ALA A 1 193 ? 2.955 -25.394 4.735 1.00 88.50 193 ALA A O 1
ATOM 1438 N N . ALA A 1 194 ? 1.360 -26.583 3.700 1.00 90.00 194 ALA A N 1
ATOM 1439 C CA . ALA A 1 194 ? 2.183 -26.977 2.561 1.00 90.00 194 ALA A CA 1
ATOM 1440 C C . ALA A 1 194 ? 2.648 -25.759 1.749 1.00 90.00 194 ALA A C 1
ATOM 1442 O O . ALA A 1 194 ? 3.824 -25.661 1.400 1.00 90.00 194 ALA A O 1
ATOM 1443 N N . LYS A 1 195 ? 1.761 -24.785 1.506 1.00 88.06 195 LYS A N 1
ATOM 1444 C CA . LYS A 1 195 ? 2.108 -23.527 0.829 1.00 88.06 195 LYS A CA 1
ATOM 1445 C C . LYS A 1 195 ? 3.107 -22.704 1.641 1.00 88.06 195 LYS A C 1
ATOM 1447 O O . LYS A 1 195 ? 4.066 -22.183 1.078 1.00 88.06 195 LYS A O 1
ATOM 1452 N N . GLN A 1 196 ? 2.904 -22.576 2.952 1.00 86.50 196 GLN A N 1
ATOM 1453 C CA . GLN A 1 196 ? 3.829 -21.860 3.831 1.00 86.50 196 GLN A CA 1
ATOM 1454 C C . GLN A 1 196 ? 5.185 -22.553 3.903 1.00 86.50 196 GLN A C 1
ATOM 1456 O O . GLN A 1 196 ? 6.201 -21.870 3.820 1.00 86.50 196 GLN A O 1
ATOM 1461 N N . LYS A 1 197 ? 5.203 -23.887 3.974 1.00 88.50 197 LYS A N 1
ATOM 1462 C CA . LYS A 1 197 ? 6.421 -24.689 3.900 1.00 88.50 197 LYS A CA 1
ATOM 1463 C C . LYS A 1 197 ? 7.140 -24.465 2.573 1.00 88.50 197 LYS A C 1
ATOM 1465 O O . LYS A 1 197 ? 8.300 -24.102 2.599 1.00 88.50 197 LYS A O 1
ATOM 1470 N N . ALA A 1 198 ? 6.449 -24.525 1.436 1.00 85.62 198 ALA A N 1
ATOM 1471 C CA . ALA A 1 198 ? 7.052 -24.239 0.132 1.00 85.62 198 ALA A CA 1
ATOM 1472 C C . ALA A 1 198 ? 7.622 -22.808 0.036 1.00 85.62 198 ALA A C 1
ATOM 1474 O O . ALA A 1 198 ? 8.686 -22.596 -0.542 1.00 85.62 198 ALA A O 1
ATOM 1475 N N . ILE A 1 199 ? 6.946 -21.811 0.623 1.00 82.94 199 ILE A N 1
ATOM 1476 C CA . ILE A 1 199 ? 7.461 -20.434 0.702 1.00 82.94 199 ILE A CA 1
ATOM 1477 C C . ILE A 1 199 ? 8.690 -20.360 1.615 1.00 82.94 199 ILE A C 1
ATOM 1479 O O . ILE A 1 199 ? 9.646 -19.662 1.283 1.00 82.94 199 ILE A O 1
ATOM 1483 N N . ALA A 1 200 ? 8.664 -21.035 2.764 1.00 85.00 200 ALA A N 1
ATOM 1484 C CA . ALA A 1 200 ? 9.776 -21.081 3.704 1.00 85.00 200 ALA A CA 1
ATOM 1485 C C . ALA A 1 200 ? 10.982 -21.798 3.094 1.00 85.00 200 ALA A C 1
ATOM 1487 O O . ALA A 1 200 ? 12.072 -21.247 3.145 1.00 85.00 200 ALA A O 1
ATOM 1488 N N . ASP A 1 201 ? 10.775 -22.936 2.437 1.00 83.31 201 ASP A N 1
ATOM 1489 C CA . ASP A 1 201 ? 11.791 -23.693 1.706 1.00 83.31 201 ASP A CA 1
ATOM 1490 C C . ASP A 1 201 ? 12.399 -22.830 0.590 1.00 83.31 201 ASP A C 1
ATOM 1492 O O . ASP A 1 201 ? 13.618 -22.737 0.488 1.00 83.31 201 ASP A O 1
ATOM 1496 N N . ARG A 1 202 ? 11.576 -22.086 -0.166 1.00 76.81 202 ARG A N 1
ATOM 1497 C CA . ARG A 1 202 ? 12.051 -21.119 -1.175 1.00 76.81 202 ARG A CA 1
ATOM 1498 C C . ARG A 1 202 ? 12.849 -19.959 -0.572 1.00 76.81 202 ARG A C 1
ATOM 1500 O O . ARG A 1 202 ? 13.774 -19.463 -1.203 1.00 76.81 202 ARG A O 1
ATOM 1507 N N . LYS A 1 203 ? 12.478 -19.479 0.619 1.00 76.44 203 LYS A N 1
ATOM 1508 C CA . LYS A 1 203 ? 13.230 -18.433 1.339 1.00 76.44 203 LYS A CA 1
ATOM 1509 C C . LYS A 1 203 ? 14.513 -18.975 1.978 1.00 76.44 203 LYS A C 1
ATOM 1511 O O . LYS A 1 203 ? 15.468 -18.222 2.131 1.00 76.44 203 LYS A O 1
ATOM 1516 N N . ALA A 1 204 ? 14.504 -20.237 2.402 1.00 75.00 204 ALA A N 1
ATOM 1517 C CA . ALA A 1 204 ? 15.598 -20.905 3.096 1.00 75.00 204 ALA A CA 1
ATOM 1518 C C . ALA A 1 204 ? 16.635 -21.484 2.130 1.00 75.00 204 ALA A C 1
ATOM 1520 O O . ALA A 1 204 ? 17.805 -21.580 2.504 1.00 75.00 204 ALA A O 1
ATOM 1521 N N . SER A 1 205 ? 16.253 -21.815 0.891 1.00 71.44 205 SER A N 1
ATOM 1522 C CA . SER A 1 205 ? 17.218 -22.059 -0.174 1.00 71.44 205 SER A CA 1
ATOM 1523 C C . SER A 1 205 ? 17.946 -20.748 -0.474 1.00 71.44 205 SER A C 1
ATOM 1525 O O . SER A 1 205 ? 17.493 -19.922 -1.267 1.00 71.44 205 SER A O 1
ATOM 1527 N N . LYS A 1 206 ? 19.093 -20.562 0.180 1.00 53.50 206 LYS A N 1
ATOM 1528 C CA . LYS A 1 206 ? 20.073 -19.511 -0.124 1.00 53.50 206 LYS A CA 1
ATOM 1529 C C . LYS A 1 206 ? 20.566 -19.562 -1.581 1.00 53.50 206 LYS A C 1
ATOM 1531 O O . LYS A 1 206 ? 21.096 -18.563 -2.044 1.00 53.50 206 LYS A O 1
ATOM 1536 N N . ASP A 1 207 ? 20.298 -20.667 -2.283 1.00 53.16 207 ASP A N 1
ATOM 1537 C CA . ASP A 1 207 ? 20.635 -20.917 -3.689 1.00 53.16 207 ASP A CA 1
ATOM 1538 C C . ASP A 1 207 ? 19.445 -20.784 -4.655 1.00 53.16 207 ASP A C 1
ATOM 1540 O O . ASP A 1 207 ? 19.550 -21.161 -5.820 1.00 53.16 207 ASP A O 1
ATOM 1544 N N . ALA A 1 208 ? 18.293 -20.249 -4.225 1.00 54.38 208 ALA A N 1
ATOM 1545 C CA . ALA A 1 208 ? 17.298 -19.780 -5.191 1.00 54.38 208 ALA A CA 1
ATOM 1546 C C . ALA A 1 208 ? 17.804 -18.468 -5.799 1.00 54.38 208 ALA A C 1
ATOM 1548 O O . ALA A 1 208 ? 17.281 -17.392 -5.497 1.00 54.38 208 ALA A O 1
ATOM 1549 N N . THR A 1 209 ? 18.851 -18.560 -6.625 1.00 56.38 209 THR A N 1
ATOM 1550 C CA . THR A 1 209 ? 19.318 -17.467 -7.470 1.00 56.38 209 THR A CA 1
ATOM 1551 C C . THR A 1 209 ? 18.077 -16.894 -8.144 1.00 56.38 209 THR A C 1
ATOM 1553 O O . THR A 1 209 ? 17.320 -17.668 -8.742 1.00 56.38 209 THR A O 1
ATOM 1556 N N . PRO A 1 210 ? 17.778 -15.593 -7.982 1.00 59.19 210 PRO A N 1
ATOM 1557 C CA . PRO A 1 210 ? 16.607 -14.994 -8.593 1.00 59.19 210 PRO A CA 1
ATOM 1558 C C . PRO A 1 210 ? 16.614 -15.342 -10.077 1.00 59.19 210 PRO A C 1
ATOM 1560 O O . PRO A 1 210 ? 17.507 -14.918 -10.806 1.00 59.19 210 PRO A O 1
ATOM 1563 N N . LEU A 1 211 ? 15.665 -16.181 -10.494 1.00 55.75 211 LEU A N 1
ATOM 1564 C CA . LEU A 1 211 ? 15.561 -16.583 -11.886 1.00 55.75 211 LEU A CA 1
ATOM 1565 C C . LEU A 1 211 ? 15.095 -15.355 -12.659 1.00 55.75 211 LEU A C 1
ATOM 1567 O O . LEU A 1 211 ? 13.937 -14.946 -12.537 1.00 55.75 211 LEU A O 1
ATOM 1571 N N . TYR A 1 212 ? 15.995 -14.752 -13.423 1.00 55.62 212 TYR A N 1
ATOM 1572 C CA . TYR A 1 212 ? 15.658 -13.675 -14.335 1.00 55.62 212 TYR A CA 1
ATOM 1573 C C . TYR A 1 212 ? 15.422 -14.297 -15.706 1.00 55.62 212 TYR A C 1
ATOM 1575 O O . TYR A 1 212 ? 16.328 -14.870 -16.301 1.00 55.62 212 TYR A O 1
ATOM 1583 N N . ASN A 1 213 ? 14.174 -14.247 -16.176 1.00 61.69 213 ASN A N 1
ATOM 1584 C CA . ASN A 1 213 ? 13.759 -14.896 -17.423 1.00 61.69 213 ASN A CA 1
ATOM 1585 C C . ASN A 1 213 ? 14.071 -16.412 -17.479 1.00 61.69 213 ASN A C 1
ATOM 1587 O O . ASN A 1 213 ? 14.383 -16.954 -18.533 1.00 61.69 213 ASN A O 1
ATOM 1591 N N . GLY A 1 214 ? 14.003 -17.097 -16.329 1.00 65.12 214 GLY A N 1
ATOM 1592 C CA . GLY A 1 214 ? 14.239 -18.544 -16.229 1.00 65.12 214 GLY A CA 1
ATOM 1593 C C . GLY A 1 214 ? 15.700 -18.969 -16.038 1.00 65.12 214 GLY A C 1
ATOM 1594 O O . GLY A 1 214 ? 15.937 -20.165 -15.902 1.00 65.12 214 GLY A O 1
ATOM 1595 N N . LEU A 1 215 ? 16.649 -18.027 -15.969 1.00 62.62 215 LEU A N 1
ATOM 1596 C CA . LEU A 1 215 ? 18.071 -18.299 -15.728 1.00 62.62 215 LEU A CA 1
ATOM 1597 C C . LEU A 1 215 ? 18.551 -17.717 -14.390 1.00 62.62 215 LEU A C 1
ATOM 1599 O O . LEU A 1 215 ? 18.064 -16.656 -13.983 1.00 62.62 215 LEU A O 1
ATOM 1603 N N . PRO A 1 216 ? 19.481 -18.389 -13.687 1.00 74.75 216 PRO A N 1
ATOM 1604 C CA . PRO A 1 216 ? 20.217 -17.796 -12.577 1.00 74.75 216 PRO A CA 1
ATOM 1605 C C . PRO A 1 216 ? 20.808 -16.436 -12.971 1.00 74.75 216 PRO A C 1
ATOM 1607 O O . PRO A 1 216 ? 21.216 -16.231 -14.113 1.00 74.75 216 PRO A O 1
ATOM 1610 N N . ALA A 1 217 ? 20.858 -15.497 -12.025 1.00 73.81 217 ALA A N 1
ATOM 1611 C CA . ALA A 1 217 ? 21.371 -14.149 -12.267 1.00 73.81 217 ALA A CA 1
ATOM 1612 C C . ALA A 1 217 ? 22.789 -14.153 -12.865 1.00 73.81 217 ALA A C 1
ATOM 1614 O O . ALA A 1 217 ? 23.047 -13.384 -13.784 1.00 73.81 217 ALA A O 1
ATOM 1615 N N . ASP A 1 218 ? 23.661 -15.050 -12.403 1.00 74.50 218 ASP A N 1
ATOM 1616 C CA . ASP A 1 218 ? 25.042 -15.162 -12.888 1.00 74.50 218 ASP A CA 1
ATOM 1617 C C . ASP A 1 218 ? 25.102 -15.613 -14.357 1.00 74.50 218 ASP A C 1
ATOM 1619 O O . ASP A 1 218 ? 25.834 -15.029 -15.154 1.00 74.50 218 ASP A O 1
ATOM 1623 N N . ASP A 1 219 ? 24.258 -16.574 -14.748 1.00 76.50 219 ASP A N 1
ATOM 1624 C CA . ASP A 1 219 ? 24.154 -17.040 -16.137 1.00 76.50 219 ASP A CA 1
ATOM 1625 C C . ASP A 1 219 ? 23.604 -15.938 -17.051 1.00 76.50 219 ASP A C 1
ATOM 1627 O O . ASP A 1 219 ? 24.076 -15.745 -18.172 1.00 76.50 219 ASP A O 1
ATOM 1631 N N . ARG A 1 220 ? 22.631 -15.159 -16.559 1.00 76.75 220 ARG A N 1
ATOM 1632 C CA . ARG A 1 220 ? 22.089 -14.017 -17.302 1.00 76.75 220 ARG A CA 1
ATOM 1633 C C . ARG A 1 220 ? 23.110 -12.889 -17.446 1.00 76.75 220 ARG A C 1
ATOM 1635 O O . ARG A 1 220 ? 23.129 -12.227 -18.480 1.00 76.75 220 ARG A O 1
ATOM 1642 N N . ILE A 1 221 ? 23.929 -12.649 -16.424 1.00 81.75 221 ILE A N 1
ATOM 1643 C CA . ILE A 1 221 ? 25.018 -11.669 -16.485 1.00 81.75 221 ILE A CA 1
ATOM 1644 C C . ILE A 1 221 ? 26.035 -12.105 -17.540 1.00 81.75 221 ILE A C 1
ATOM 1646 O O . ILE A 1 221 ? 26.364 -11.297 -18.402 1.00 81.75 221 ILE A O 1
ATOM 1650 N N . ALA A 1 222 ? 26.441 -13.376 -17.550 1.00 85.38 222 ALA A N 1
ATOM 1651 C CA . ALA A 1 222 ? 27.365 -13.902 -18.553 1.00 85.38 222 ALA A CA 1
ATOM 1652 C C . ALA A 1 222 ? 26.821 -13.764 -19.990 1.00 85.38 222 ALA A C 1
ATOM 1654 O O . ALA A 1 222 ? 27.536 -13.303 -20.879 1.00 85.38 222 ALA A O 1
ATOM 1655 N N . GLU A 1 223 ? 25.544 -14.093 -20.214 1.00 85.12 223 GLU A N 1
ATOM 1656 C CA . GLU A 1 223 ? 24.881 -13.914 -21.516 1.00 85.12 223 GLU A CA 1
ATOM 1657 C C . GLU A 1 223 ? 24.856 -12.437 -21.944 1.00 85.12 223 GLU A C 1
ATOM 1659 O O . GLU A 1 223 ? 25.151 -12.107 -23.093 1.00 85.12 223 GLU A O 1
ATOM 1664 N N . LEU A 1 224 ? 24.517 -11.531 -21.020 1.00 86.56 224 LEU A N 1
ATOM 1665 C CA . LEU A 1 224 ? 24.476 -10.096 -21.295 1.00 86.56 224 LEU A CA 1
ATOM 1666 C C . LEU A 1 224 ? 25.867 -9.528 -21.585 1.00 86.56 224 LEU A C 1
ATOM 1668 O O . LEU A 1 224 ? 26.001 -8.708 -22.487 1.00 86.56 224 LEU A O 1
ATOM 1672 N N . GLU A 1 225 ? 26.896 -9.959 -20.859 1.00 90.56 225 GLU A N 1
ATOM 1673 C CA . GLU A 1 225 ? 28.281 -9.554 -21.106 1.00 90.56 225 GLU A CA 1
ATOM 1674 C C . GLU A 1 225 ? 28.775 -10.028 -22.477 1.00 90.56 225 GLU A C 1
ATOM 1676 O O . GLU A 1 225 ? 29.462 -9.283 -23.180 1.00 90.56 225 GLU A O 1
ATOM 1681 N N . GLU A 1 226 ? 28.402 -11.238 -22.899 1.00 92.62 226 GLU A N 1
ATOM 1682 C CA . GLU A 1 226 ? 28.709 -11.734 -24.240 1.00 92.62 226 GLU A CA 1
ATOM 1683 C C . GLU A 1 226 ? 27.953 -10.955 -25.324 1.00 92.62 226 GLU A C 1
ATOM 1685 O O . GLU A 1 226 ? 28.563 -10.526 -26.305 1.00 92.62 226 GLU A O 1
ATOM 1690 N N . ALA A 1 227 ? 26.662 -10.682 -25.122 1.00 88.44 227 ALA A N 1
ATOM 1691 C CA . ALA A 1 227 ? 25.870 -9.869 -26.041 1.00 88.44 227 ALA A CA 1
ATOM 1692 C C . ALA A 1 227 ? 26.429 -8.443 -26.177 1.00 88.44 227 ALA A C 1
ATOM 1694 O O . ALA A 1 227 ? 26.546 -7.931 -27.290 1.00 88.44 227 ALA A O 1
ATOM 1695 N N . VAL A 1 228 ? 26.822 -7.813 -25.065 1.00 92.19 228 VAL A N 1
ATOM 1696 C CA . VAL A 1 228 ? 27.471 -6.494 -25.073 1.00 92.19 228 VAL A CA 1
ATOM 1697 C C . VAL A 1 228 ? 28.782 -6.553 -25.847 1.00 92.19 228 VAL A C 1
ATOM 1699 O O . VAL A 1 228 ? 28.996 -5.709 -26.709 1.00 92.19 228 VAL A O 1
ATOM 1702 N N . ARG A 1 229 ? 29.619 -7.575 -25.630 1.00 94.38 229 ARG A N 1
ATOM 1703 C CA . ARG A 1 229 ? 30.882 -7.736 -26.366 1.00 94.38 229 ARG A CA 1
ATOM 1704 C C . ARG A 1 229 ? 30.665 -7.846 -27.879 1.00 94.38 229 ARG A C 1
ATOM 1706 O O . ARG A 1 229 ? 31.406 -7.234 -28.646 1.00 94.38 229 ARG A O 1
ATOM 1713 N N . VAL A 1 230 ? 29.665 -8.616 -28.313 1.00 93.88 230 VAL A N 1
ATOM 1714 C CA . VAL A 1 230 ? 29.310 -8.747 -29.737 1.00 93.88 230 VAL A CA 1
ATOM 1715 C C . VAL A 1 230 ? 28.833 -7.407 -30.296 1.00 93.88 230 VAL A C 1
ATOM 1717 O O . VAL A 1 230 ? 29.342 -6.959 -31.320 1.00 93.88 230 VAL A O 1
ATOM 1720 N N . LEU A 1 231 ? 27.921 -6.729 -29.594 1.00 92.81 231 LEU A N 1
ATOM 1721 C CA . LEU A 1 231 ? 27.393 -5.431 -30.018 1.00 92.81 231 LEU A CA 1
ATOM 1722 C C . LEU A 1 231 ? 28.469 -4.343 -30.060 1.00 92.81 231 LEU A C 1
ATOM 1724 O O . LEU A 1 231 ? 28.439 -3.486 -30.939 1.00 92.81 231 LEU A O 1
ATOM 1728 N N . GLU A 1 232 ? 29.425 -4.357 -29.136 1.00 92.50 232 GLU A N 1
ATOM 1729 C CA . GLU A 1 232 ? 30.557 -3.432 -29.147 1.00 92.50 232 GLU A CA 1
ATOM 1730 C C . GLU A 1 232 ? 31.466 -3.678 -30.358 1.00 92.50 232 GLU A C 1
ATOM 1732 O O . GLU A 1 232 ? 31.829 -2.719 -31.040 1.00 92.50 232 GLU A O 1
ATOM 1737 N N . ALA A 1 233 ? 31.753 -4.939 -30.698 1.00 93.19 233 ALA A N 1
ATOM 1738 C CA . ALA A 1 233 ? 32.517 -5.287 -31.898 1.00 93.19 233 ALA A CA 1
ATOM 1739 C C . ALA A 1 233 ? 31.781 -4.902 -33.201 1.00 93.19 233 ALA A C 1
ATOM 1741 O O . ALA A 1 233 ? 32.382 -4.366 -34.140 1.00 93.19 233 ALA A O 1
ATOM 1742 N N . GLU A 1 234 ? 30.465 -5.116 -33.259 1.00 93.12 234 GLU A N 1
ATOM 1743 C CA . GLU A 1 234 ? 29.615 -4.657 -34.366 1.00 93.12 234 GLU A CA 1
ATOM 1744 C C . GLU A 1 234 ? 29.580 -3.122 -34.454 1.00 93.12 234 GLU A C 1
ATOM 1746 O O . GLU A 1 234 ? 29.685 -2.539 -35.532 1.00 93.12 234 GLU A O 1
ATOM 1751 N N . ALA A 1 235 ? 29.505 -2.426 -33.319 1.00 90.50 235 ALA A N 1
ATOM 1752 C CA . ALA A 1 235 ? 29.542 -0.970 -33.293 1.00 90.50 235 ALA A CA 1
ATOM 1753 C C . ALA A 1 235 ? 30.902 -0.421 -33.752 1.00 90.50 235 ALA A C 1
ATOM 1755 O O . ALA A 1 235 ? 30.950 0.606 -34.430 1.00 90.50 235 ALA A O 1
ATOM 1756 N N . GLU A 1 236 ? 32.012 -1.073 -33.405 1.00 93.06 236 GLU A N 1
ATOM 1757 C CA . GLU A 1 236 ? 33.345 -0.693 -33.881 1.00 93.06 236 GLU A CA 1
ATOM 1758 C C . GLU A 1 236 ? 33.494 -0.877 -35.390 1.00 93.06 236 GLU A C 1
ATOM 1760 O O . GLU A 1 236 ? 33.962 0.039 -36.073 1.00 93.06 236 GLU A O 1
ATOM 1765 N N . THR A 1 237 ? 33.039 -2.009 -35.926 1.00 91.94 237 THR A N 1
ATOM 1766 C CA . THR A 1 237 ? 33.051 -2.259 -37.374 1.00 91.94 237 THR A CA 1
ATOM 1767 C C . THR A 1 237 ? 32.178 -1.256 -38.125 1.00 91.94 237 THR A C 1
ATOM 1769 O O . THR A 1 237 ? 32.656 -0.626 -39.070 1.00 91.94 237 THR A O 1
ATOM 1772 N N . LEU A 1 238 ? 30.958 -0.987 -37.650 1.00 89.38 238 LEU A N 1
ATOM 1773 C CA . LEU A 1 238 ? 30.075 0.026 -38.240 1.00 89.38 238 LEU A CA 1
ATOM 1774 C C . LEU A 1 238 ? 30.637 1.448 -38.133 1.00 89.38 238 LEU A C 1
ATOM 1776 O O . LEU A 1 238 ? 30.433 2.266 -39.031 1.00 89.38 238 LEU A O 1
ATOM 1780 N N . ARG A 1 239 ? 31.348 1.789 -37.052 1.00 89.75 239 ARG A N 1
ATOM 1781 C CA . ARG A 1 239 ? 32.033 3.088 -36.931 1.00 89.75 239 ARG A CA 1
ATOM 1782 C C . ARG A 1 239 ? 33.200 3.196 -37.908 1.00 89.75 239 ARG A C 1
ATOM 1784 O O . ARG A 1 239 ? 33.378 4.257 -38.506 1.00 89.75 239 ARG A O 1
ATOM 1791 N N . ALA A 1 240 ? 33.976 2.127 -38.081 1.00 88.62 240 ALA A N 1
ATOM 1792 C CA . ALA A 1 240 ? 35.065 2.084 -39.051 1.00 88.62 240 ALA A CA 1
ATOM 1793 C C . ALA A 1 240 ? 34.537 2.227 -40.486 1.00 88.62 240 ALA A C 1
ATOM 1795 O O . ALA A 1 240 ? 35.072 3.018 -41.261 1.00 88.62 240 ALA A O 1
ATOM 1796 N N . GLU A 1 241 ? 33.441 1.544 -40.809 1.00 84.75 241 GLU A N 1
ATOM 1797 C CA . GLU A 1 241 ? 32.780 1.651 -42.106 1.00 84.75 241 GLU A CA 1
ATOM 1798 C C . GLU A 1 241 ? 32.195 3.055 -42.336 1.00 84.75 241 GLU A C 1
ATOM 1800 O O . GLU A 1 241 ? 32.470 3.687 -43.355 1.00 84.75 241 GLU A O 1
ATOM 1805 N N . ASN A 1 242 ? 31.491 3.624 -41.352 1.00 85.06 242 ASN A N 1
ATOM 1806 C CA . ASN A 1 242 ? 30.991 5.000 -41.444 1.00 85.06 242 ASN A CA 1
ATOM 1807 C C . ASN A 1 242 ? 32.110 6.033 -41.614 1.00 85.06 242 ASN A C 1
ATOM 1809 O O . ASN A 1 242 ? 31.897 7.058 -42.258 1.00 85.06 242 ASN A O 1
ATOM 1813 N N . LYS A 1 243 ? 33.307 5.786 -41.069 1.00 88.75 243 LYS A N 1
ATOM 1814 C CA . LYS A 1 243 ? 34.459 6.673 -41.264 1.00 88.75 243 LYS A CA 1
ATOM 1815 C C . LYS A 1 243 ? 34.901 6.714 -42.729 1.00 88.75 243 LYS A C 1
ATOM 1817 O O . LYS A 1 243 ? 35.239 7.794 -43.205 1.00 88.75 243 LYS A O 1
ATOM 1822 N N . LEU A 1 244 ? 34.856 5.586 -43.444 1.00 82.94 244 LEU A N 1
ATOM 1823 C CA . LEU A 1 244 ? 35.172 5.530 -44.880 1.00 82.94 244 LEU A CA 1
ATOM 1824 C C . LEU A 1 244 ? 34.186 6.363 -45.705 1.00 82.94 244 LEU A C 1
ATOM 1826 O O . LEU A 1 244 ? 34.579 7.041 -46.651 1.00 82.94 244 LEU A O 1
ATOM 1830 N N . TYR A 1 245 ? 32.912 6.353 -45.316 1.00 84.88 245 TYR A N 1
ATOM 1831 C CA . TYR A 1 245 ? 31.864 7.096 -46.013 1.00 84.88 245 TYR A CA 1
ATOM 1832 C C . TYR A 1 245 ? 31.654 8.519 -45.487 1.00 84.88 245 TYR A C 1
ATOM 1834 O O . TYR A 1 245 ? 30.895 9.274 -46.091 1.00 84.88 245 TYR A O 1
ATOM 1842 N N . GLY A 1 246 ? 32.314 8.917 -44.396 1.00 83.31 246 GLY A N 1
ATOM 1843 C CA . GLY A 1 246 ? 32.098 10.212 -43.748 1.00 83.31 246 GLY A CA 1
ATOM 1844 C C . GLY A 1 246 ? 32.368 11.391 -44.682 1.00 83.31 246 GLY A C 1
ATOM 1845 O O . GLY A 1 246 ? 31.555 12.308 -44.778 1.00 83.31 246 GLY A O 1
ATOM 1846 N N . GLU A 1 247 ? 33.462 11.330 -45.439 1.00 78.88 247 GLU A N 1
ATOM 1847 C CA . GLU A 1 247 ? 33.822 12.368 -46.412 1.00 78.88 247 GLU A CA 1
ATOM 1848 C C . GLU A 1 247 ? 32.832 12.428 -47.584 1.00 78.88 247 GLU A C 1
ATOM 1850 O O . GLU A 1 247 ? 32.394 13.510 -47.981 1.00 78.88 247 GLU A O 1
ATOM 1855 N N . MET A 1 248 ? 32.412 11.265 -48.094 1.00 85.00 248 MET A N 1
ATOM 1856 C CA . MET A 1 248 ? 31.408 11.175 -49.160 1.00 85.00 248 MET A CA 1
ATOM 1857 C C . MET A 1 248 ? 30.039 11.673 -48.691 1.00 85.00 248 MET A C 1
ATOM 1859 O O . MET A 1 248 ? 29.328 12.322 -49.453 1.00 85.00 248 MET A O 1
ATOM 1863 N N . LYS A 1 249 ? 29.672 11.419 -47.431 1.00 86.12 249 LYS A N 1
ATOM 1864 C CA . LYS A 1 249 ? 28.416 11.884 -46.840 1.00 86.12 249 LYS A CA 1
ATOM 1865 C C . LYS A 1 249 ? 2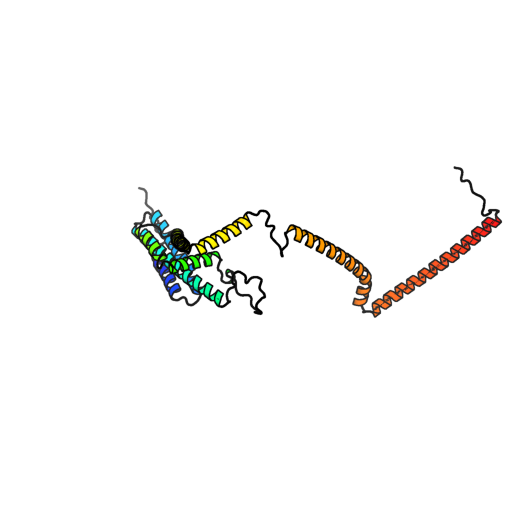8.365 13.408 -46.755 1.00 86.12 249 LYS A C 1
ATOM 1867 O O . LYS A 1 249 ? 27.356 13.984 -47.141 1.00 86.12 249 LYS A O 1
ATOM 1872 N N . VAL A 1 250 ? 29.447 14.064 -46.327 1.00 87.00 250 VAL A N 1
ATOM 1873 C CA . VAL A 1 250 ? 29.522 15.538 -46.294 1.00 87.00 250 VAL A CA 1
ATOM 1874 C C . VAL A 1 250 ? 29.343 16.125 -47.696 1.00 87.00 250 VAL A C 1
ATOM 1876 O O . VAL A 1 250 ? 28.590 17.078 -47.882 1.00 87.00 250 VAL A O 1
ATOM 1879 N N . GLN A 1 251 ? 29.992 15.538 -48.703 1.00 85.31 251 GLN A N 1
ATOM 1880 C CA . GLN A 1 251 ? 29.827 15.959 -50.098 1.00 85.31 251 GLN A CA 1
ATOM 1881 C C . GLN A 1 251 ? 28.392 15.725 -50.597 1.00 85.31 251 GLN A C 1
ATOM 1883 O O . GLN A 1 251 ? 27.821 16.591 -51.261 1.00 85.31 251 GLN A O 1
ATOM 1888 N N . TYR A 1 252 ? 27.789 14.593 -50.231 1.00 89.06 252 TYR A N 1
ATOM 1889 C CA . TYR A 1 252 ? 26.408 14.265 -50.567 1.00 89.06 252 TYR A CA 1
ATOM 1890 C C . TYR A 1 252 ? 25.401 15.227 -49.919 1.00 89.06 252 TYR A C 1
ATOM 1892 O O . TYR A 1 252 ? 24.479 15.687 -50.584 1.00 89.06 252 TYR A O 1
ATOM 1900 N N . GLU A 1 253 ? 25.579 15.597 -48.652 1.00 89.12 253 GLU A N 1
ATOM 1901 C CA . GLU A 1 253 ? 24.720 16.577 -47.972 1.00 89.12 253 GLU A CA 1
ATOM 1902 C C . GLU A 1 253 ? 24.822 17.980 -48.596 1.00 89.12 253 GLU A C 1
ATOM 1904 O O . GLU A 1 253 ? 23.846 18.727 -48.601 1.00 89.12 253 GLU A O 1
ATOM 1909 N N . GLN A 1 254 ? 25.979 18.338 -49.164 1.00 86.56 254 GLN A N 1
ATOM 1910 C CA . GLN A 1 254 ? 26.205 19.644 -49.794 1.00 86.56 254 GLN A CA 1
ATOM 1911 C C . GLN A 1 254 ? 25.631 19.772 -51.211 1.00 86.56 254 GLN A C 1
ATOM 1913 O O . GLN A 1 254 ? 25.378 20.890 -51.659 1.00 86.56 254 GLN A O 1
ATOM 1918 N N . GLY A 1 255 ? 25.461 18.671 -51.946 1.00 87.75 255 GLY A N 1
ATOM 1919 C CA . GLY A 1 255 ? 25.041 18.748 -53.351 1.00 87.75 255 GLY A CA 1
ATOM 1920 C C . GLY A 1 255 ? 24.694 17.416 -54.010 1.00 87.75 255 GLY A C 1
ATOM 1921 O O . GLY A 1 255 ? 24.786 17.295 -55.228 1.00 87.75 255 GLY A O 1
ATOM 1922 N N . GLY A 1 256 ? 24.330 16.405 -53.224 1.00 91.12 256 GLY A N 1
ATOM 1923 C CA . GLY A 1 256 ? 23.982 15.072 -53.702 1.00 91.12 256 GLY A CA 1
ATOM 1924 C C . GLY A 1 256 ? 25.144 14.337 -54.375 1.00 91.12 256 GLY A C 1
ATOM 1925 O O . GLY A 1 256 ? 26.322 14.639 -54.168 1.00 91.12 256 GLY A O 1
ATOM 1926 N N . PHE A 1 257 ? 24.811 13.346 -55.205 1.00 90.19 257 PHE A N 1
ATOM 1927 C CA . PHE A 1 257 ? 25.802 12.517 -55.899 1.00 90.19 257 PHE A CA 1
ATOM 1928 C C . PHE A 1 257 ? 26.691 13.304 -56.870 1.00 90.19 257 PHE A C 1
ATOM 1930 O O . PHE A 1 257 ? 27.853 12.946 -57.036 1.00 90.19 257 PHE A O 1
ATOM 1937 N N . GLU A 1 258 ? 26.195 14.391 -57.466 1.00 92.19 258 GLU A N 1
ATOM 1938 C CA . GLU A 1 258 ? 26.984 15.220 -58.388 1.00 92.19 258 GLU A CA 1
ATOM 1939 C C . GLU A 1 258 ? 28.217 15.812 -57.698 1.00 92.19 258 GLU A C 1
ATOM 1941 O O . GLU A 1 258 ? 29.318 15.799 -58.253 1.00 92.19 258 GLU A O 1
ATOM 1946 N N . LYS A 1 259 ? 28.060 16.269 -56.450 1.00 90.06 259 LYS A N 1
ATOM 1947 C CA . LYS A 1 259 ? 29.164 16.837 -55.672 1.00 90.06 259 LYS A CA 1
ATOM 1948 C C . LYS A 1 259 ? 30.190 15.779 -55.259 1.00 90.06 259 LYS A C 1
ATOM 1950 O O . LYS A 1 259 ? 31.386 16.066 -55.280 1.00 90.06 259 LYS A O 1
ATOM 1955 N N . VAL A 1 260 ? 29.729 14.569 -54.928 1.00 90.81 260 VAL A N 1
ATOM 1956 C CA . VAL A 1 260 ? 30.591 13.418 -54.603 1.00 90.81 260 VAL A CA 1
ATOM 1957 C C . VAL A 1 260 ? 31.430 13.011 -55.814 1.00 90.81 260 VAL A C 1
ATOM 1959 O O . VAL A 1 260 ? 32.644 12.852 -55.703 1.00 90.81 260 VAL A O 1
ATOM 1962 N N . ILE A 1 261 ? 30.792 12.886 -56.982 1.00 91.94 261 ILE A N 1
ATOM 1963 C CA . ILE A 1 261 ? 31.464 12.521 -58.235 1.00 91.94 261 ILE A CA 1
ATOM 1964 C C . ILE A 1 261 ? 32.515 13.574 -58.592 1.00 91.94 261 ILE A C 1
ATOM 1966 O O . ILE A 1 261 ? 33.670 13.222 -58.807 1.00 91.94 261 ILE A O 1
ATOM 1970 N N . ALA A 1 262 ? 32.161 14.862 -58.548 1.00 90.88 262 ALA A N 1
ATOM 1971 C CA . ALA A 1 262 ? 33.100 15.939 -58.854 1.00 90.88 262 ALA A CA 1
ATOM 1972 C C . ALA A 1 262 ? 34.334 15.940 -57.930 1.00 90.88 262 ALA A C 1
ATOM 1974 O O . ALA A 1 262 ? 35.454 16.142 -58.399 1.00 90.88 262 ALA A O 1
ATOM 1975 N N . GLY A 1 263 ? 34.146 15.684 -56.629 1.00 90.06 263 GLY A N 1
ATOM 1976 C CA . GLY A 1 263 ? 35.254 15.572 -55.677 1.00 90.06 263 GLY A CA 1
ATOM 1977 C C . GLY A 1 263 ? 36.168 14.376 -55.968 1.00 90.06 263 GLY A C 1
ATOM 1978 O O . GLY A 1 263 ? 37.391 14.509 -55.930 1.00 90.06 263 GLY A O 1
ATOM 1979 N N . LYS A 1 264 ? 35.593 13.216 -56.312 1.00 91.31 264 LYS A N 1
ATOM 1980 C CA . LYS A 1 264 ? 36.372 12.023 -56.680 1.00 91.31 264 LYS A CA 1
ATOM 1981 C C . LYS A 1 264 ? 37.079 12.162 -58.026 1.00 91.31 264 LYS A C 1
ATOM 1983 O O . LYS A 1 264 ? 38.215 11.710 -58.145 1.00 91.31 264 LYS A O 1
ATOM 1988 N N . ASP A 1 265 ? 36.483 12.843 -58.996 1.00 93.44 265 ASP A N 1
ATOM 1989 C CA . ASP A 1 265 ? 37.136 13.145 -60.274 1.00 93.44 265 ASP A CA 1
ATOM 1990 C C . ASP A 1 265 ? 38.375 14.035 -60.090 1.00 93.44 265 ASP A C 1
ATOM 1992 O O . ASP A 1 265 ? 39.392 13.851 -60.767 1.00 93.44 265 ASP A O 1
ATOM 1996 N N . GLU A 1 266 ? 38.325 14.987 -59.154 1.00 92.44 266 GLU A N 1
ATOM 1997 C CA . GLU A 1 266 ? 39.477 15.820 -58.801 1.00 92.44 266 GLU A CA 1
ATOM 1998 C C . GLU A 1 266 ? 40.589 15.005 -58.121 1.00 92.44 266 GLU A C 1
ATOM 2000 O O . GLU A 1 266 ? 41.760 15.125 -58.496 1.00 92.44 266 GLU A O 1
ATOM 2005 N N . GLU A 1 267 ? 40.230 14.116 -57.190 1.00 91.88 267 GLU A N 1
ATOM 2006 C CA . GLU A 1 267 ? 41.170 13.207 -56.523 1.00 91.88 267 GLU A CA 1
ATOM 2007 C C . GLU A 1 267 ? 41.863 12.267 -57.526 1.00 91.88 267 GLU A C 1
ATOM 2009 O O . GLU A 1 267 ? 43.091 12.145 -57.525 1.00 91.88 267 GLU A O 1
ATOM 2014 N N . ILE A 1 268 ? 41.100 11.665 -58.446 1.00 94.19 268 ILE A N 1
ATOM 2015 C CA . ILE A 1 268 ? 41.631 10.814 -59.521 1.00 94.19 268 ILE A CA 1
ATOM 2016 C C . ILE A 1 268 ? 42.619 11.600 -60.387 1.00 94.19 268 ILE A C 1
ATOM 2018 O O . ILE A 1 268 ? 43.708 11.105 -60.687 1.00 94.19 268 ILE A O 1
ATOM 2022 N N . ARG A 1 269 ? 42.288 12.841 -60.761 1.00 94.38 269 ARG A N 1
ATOM 2023 C CA . ARG A 1 269 ? 43.178 13.690 -61.567 1.00 94.38 269 ARG A CA 1
ATOM 2024 C C . ARG A 1 269 ? 44.495 13.986 -60.844 1.00 94.38 269 ARG A C 1
ATOM 2026 O O . ARG A 1 269 ? 45.563 13.914 -61.460 1.00 94.38 269 ARG A O 1
ATOM 2033 N N . ALA A 1 270 ? 44.436 14.294 -59.550 1.00 93.69 270 ALA A N 1
ATOM 2034 C CA . ALA A 1 270 ? 45.625 14.530 -58.734 1.00 93.69 270 ALA A CA 1
ATOM 2035 C C . ALA A 1 270 ? 46.502 13.269 -58.623 1.00 93.69 270 ALA A C 1
ATOM 2037 O O . ALA A 1 270 ? 47.721 13.346 -58.800 1.00 93.69 270 ALA A O 1
ATOM 2038 N N . LEU A 1 271 ? 45.888 12.101 -58.400 1.00 94.56 271 LEU A N 1
ATOM 2039 C CA . LEU A 1 271 ? 46.594 10.820 -58.332 1.00 94.56 271 LEU A CA 1
ATOM 2040 C C . LEU A 1 271 ? 47.258 10.453 -59.660 1.00 94.56 271 LEU A C 1
ATOM 2042 O O . LEU A 1 271 ? 48.420 10.054 -59.656 1.00 94.56 271 LEU A O 1
ATOM 2046 N N . LEU A 1 272 ? 46.576 10.639 -60.792 1.00 94.25 272 LEU A N 1
ATOM 2047 C CA . LEU A 1 272 ? 47.162 10.399 -62.115 1.00 94.25 272 LEU A CA 1
ATOM 2048 C C . LEU A 1 272 ? 48.389 11.285 -62.354 1.00 94.25 272 LEU A C 1
ATOM 2050 O O . LEU A 1 272 ? 49.442 10.785 -62.743 1.00 94.25 272 LEU A O 1
ATOM 2054 N N . THR A 1 273 ? 48.292 12.572 -62.014 1.00 94.56 273 THR A N 1
ATOM 2055 C CA . THR A 1 273 ? 49.415 13.516 -62.135 1.00 94.56 273 THR A CA 1
ATOM 2056 C C . THR A 1 273 ? 50.611 13.084 -61.277 1.00 94.56 273 THR A C 1
ATOM 2058 O O . THR A 1 273 ? 51.764 13.171 -61.705 1.00 94.56 273 THR A O 1
ATOM 2061 N N . ARG A 1 274 ? 50.356 12.582 -60.062 1.00 95.06 274 ARG A N 1
ATOM 2062 C CA . ARG A 1 274 ? 51.397 12.055 -59.172 1.00 95.06 274 ARG A CA 1
ATOM 2063 C C . ARG A 1 274 ? 52.029 10.771 -59.710 1.00 95.06 274 ARG A C 1
ATOM 2065 O O . ARG A 1 274 ? 53.245 10.630 -59.673 1.00 95.06 274 ARG A O 1
ATOM 2072 N N . VAL A 1 275 ? 51.227 9.843 -60.226 1.00 95.62 275 VAL A N 1
ATOM 2073 C CA . VAL A 1 275 ? 51.738 8.606 -60.834 1.00 95.62 275 VAL A CA 1
ATOM 2074 C C . VAL A 1 275 ? 52.633 8.928 -62.028 1.00 95.62 275 VAL A C 1
ATOM 2076 O O . VAL A 1 275 ? 53.689 8.313 -62.189 1.00 95.62 275 VAL A O 1
ATOM 2079 N N . GLU A 1 276 ? 52.257 9.911 -62.844 1.00 94.00 276 GLU A N 1
ATOM 2080 C CA . GLU A 1 276 ? 53.074 10.373 -63.964 1.00 94.00 276 GLU A CA 1
ATOM 2081 C C . GLU A 1 276 ? 54.402 10.975 -63.500 1.00 94.00 276 GLU A C 1
ATOM 2083 O O . GLU A 1 276 ? 55.453 10.598 -64.026 1.00 94.00 276 GLU A O 1
ATOM 2088 N N . SER A 1 277 ? 54.390 11.860 -62.499 1.00 93.62 277 SER A N 1
ATOM 2089 C CA . SER A 1 277 ? 55.617 12.485 -61.992 1.00 93.62 277 SER A CA 1
ATOM 2090 C C . SER A 1 277 ? 56.558 11.466 -61.344 1.00 93.62 277 SER A C 1
ATOM 2092 O O . SER A 1 277 ? 57.745 11.435 -61.676 1.00 93.62 277 SER A O 1
ATOM 2094 N N . GLU A 1 278 ? 56.033 10.559 -60.516 1.00 93.94 278 GLU A N 1
ATOM 2095 C CA . GLU A 1 278 ? 56.804 9.468 -59.909 1.00 93.94 278 GLU A CA 1
ATOM 2096 C C . GLU A 1 278 ? 57.361 8.511 -60.976 1.00 93.94 278 GLU A C 1
ATOM 2098 O O . GLU A 1 278 ? 58.494 8.034 -60.869 1.00 93.94 278 GLU A O 1
ATOM 2103 N N . SER A 1 279 ? 56.601 8.244 -62.042 1.00 93.62 279 SER A N 1
ATOM 2104 C CA . SER A 1 279 ? 57.065 7.418 -63.163 1.00 93.62 279 SER A CA 1
ATOM 2105 C C . SER A 1 279 ? 58.195 8.101 -63.936 1.00 93.62 279 SER A C 1
ATOM 2107 O O . SER A 1 279 ? 59.204 7.464 -64.251 1.00 93.62 279 SER A O 1
ATOM 2109 N N . GLN A 1 280 ? 58.076 9.403 -64.206 1.00 93.75 280 GLN A N 1
ATOM 2110 C CA . GLN A 1 280 ? 59.130 10.186 -64.855 1.00 93.75 280 GLN A CA 1
ATOM 2111 C C . GLN A 1 280 ? 60.397 10.250 -63.997 1.00 93.75 280 GLN A C 1
ATOM 2113 O O . GLN A 1 280 ? 61.505 10.102 -64.521 1.00 93.75 280 GLN A O 1
ATOM 2118 N N . GLU A 1 281 ? 60.250 10.420 -62.684 1.00 94.50 281 GLU A N 1
ATOM 2119 C CA . GLU A 1 281 ? 61.365 10.412 -61.743 1.00 94.50 281 GLU A CA 1
ATOM 2120 C C . GLU A 1 281 ? 62.059 9.048 -61.709 1.00 94.50 281 GLU A C 1
ATOM 2122 O O . GLU A 1 281 ? 63.282 8.981 -61.840 1.00 94.50 281 GLU A O 1
ATOM 2127 N N . LYS A 1 282 ? 61.299 7.946 -61.651 1.00 94.38 282 LYS A N 1
ATOM 2128 C CA . LYS A 1 282 ? 61.852 6.585 -61.747 1.00 94.38 282 LYS A CA 1
ATOM 2129 C C . LYS A 1 282 ? 62.641 6.384 -63.039 1.00 94.38 282 LYS A C 1
ATOM 2131 O O . LYS A 1 282 ? 63.766 5.889 -62.990 1.00 94.38 282 LYS A O 1
ATOM 2136 N N . VAL A 1 283 ? 62.110 6.818 -64.184 1.00 95.00 283 VAL A N 1
ATOM 2137 C CA . VAL A 1 283 ? 62.820 6.746 -65.475 1.00 95.00 283 VAL A CA 1
ATOM 2138 C C . VAL A 1 283 ? 64.086 7.605 -65.462 1.00 95.00 283 VAL A C 1
ATOM 2140 O O . VAL A 1 283 ? 65.134 7.177 -65.955 1.00 95.00 283 VAL A O 1
ATOM 2143 N N . ARG A 1 284 ? 64.033 8.810 -64.887 1.00 92.06 284 ARG A N 1
ATOM 2144 C CA . ARG A 1 284 ? 65.199 9.692 -64.748 1.00 92.06 284 ARG A CA 1
ATOM 2145 C C . ARG A 1 284 ? 66.280 9.053 -63.874 1.00 92.06 284 ARG A C 1
ATOM 2147 O O . ARG A 1 284 ? 67.451 9.090 -64.261 1.00 92.06 284 ARG A O 1
ATOM 2154 N N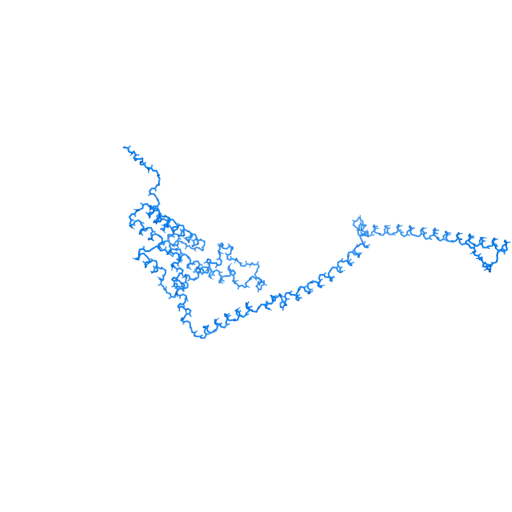 . ASN A 1 285 ? 65.888 8.456 -62.752 1.00 93.88 285 ASN A N 1
ATOM 2155 C CA . ASN A 1 285 ? 66.777 7.773 -61.816 1.00 93.88 285 ASN A CA 1
ATOM 2156 C C . ASN A 1 285 ? 67.410 6.536 -62.459 1.00 93.88 285 ASN A C 1
ATOM 2158 O O . ASN A 1 285 ? 68.626 6.385 -62.385 1.00 93.88 285 ASN A O 1
ATOM 2162 N N . LEU A 1 286 ? 66.635 5.727 -63.190 1.00 93.81 286 LEU A N 1
ATOM 2163 C CA . LEU A 1 286 ? 67.147 4.609 -63.993 1.00 93.81 286 LEU A CA 1
ATOM 2164 C C . LEU A 1 286 ? 68.192 5.075 -65.012 1.00 93.81 286 LEU A C 1
ATOM 2166 O O . LEU A 1 286 ? 69.309 4.567 -65.033 1.00 93.81 286 LEU A O 1
ATOM 2170 N N . ARG A 1 287 ? 67.888 6.116 -65.799 1.00 93.44 287 ARG A N 1
ATOM 2171 C CA . ARG A 1 287 ? 68.846 6.679 -66.768 1.00 93.44 287 ARG A CA 1
ATOM 2172 C C . ARG A 1 287 ? 70.107 7.219 -66.094 1.00 93.44 287 ARG A C 1
ATOM 2174 O O . ARG A 1 287 ? 71.184 7.156 -66.681 1.00 93.44 287 ARG A O 1
ATOM 2181 N N . ALA A 1 288 ? 69.986 7.812 -64.908 1.00 90.88 288 ALA A N 1
ATOM 2182 C CA . ALA A 1 288 ? 71.133 8.286 -64.142 1.00 90.88 288 ALA A CA 1
ATOM 2183 C C . ALA A 1 288 ? 71.986 7.119 -63.639 1.00 90.88 288 ALA A C 1
ATOM 2185 O O . ALA A 1 288 ? 73.199 7.147 -63.830 1.00 90.88 288 ALA A O 1
ATOM 2186 N N . ALA A 1 289 ? 71.357 6.087 -63.076 1.00 91.94 289 ALA A N 1
ATOM 2187 C CA . ALA A 1 289 ? 72.022 4.867 -62.640 1.00 91.94 289 ALA A CA 1
ATOM 2188 C C . ALA A 1 289 ? 72.761 4.186 -63.801 1.00 91.94 289 ALA A C 1
ATOM 2190 O O . ALA A 1 289 ? 73.930 3.843 -63.655 1.00 91.94 289 ALA A O 1
ATOM 2191 N N . ASP A 1 290 ? 72.145 4.086 -64.981 1.00 92.19 290 ASP A N 1
ATOM 2192 C CA . ASP A 1 290 ? 72.792 3.519 -66.168 1.00 92.19 290 ASP A CA 1
ATOM 2193 C C . ASP A 1 290 ? 73.987 4.355 -66.645 1.00 92.19 290 ASP A C 1
ATOM 2195 O O . ASP A 1 290 ? 75.009 3.797 -67.046 1.00 92.19 290 ASP A O 1
ATOM 2199 N N . ARG A 1 291 ? 73.900 5.694 -66.585 1.00 91.25 291 ARG A N 1
ATOM 2200 C CA . ARG A 1 291 ? 75.048 6.570 -66.884 1.00 91.25 291 ARG A CA 1
ATOM 2201 C C . ARG A 1 291 ? 76.192 6.351 -65.899 1.00 91.25 291 ARG A C 1
ATOM 2203 O O . ARG A 1 291 ? 77.338 6.250 -66.329 1.00 91.25 291 ARG A O 1
ATOM 2210 N N . TRP A 1 292 ? 75.890 6.271 -64.604 1.00 88.38 292 TRP A N 1
ATOM 2211 C CA . TRP A 1 292 ? 76.891 5.994 -63.574 1.00 88.38 292 TRP A CA 1
ATOM 2212 C C . TRP A 1 292 ? 77.515 4.611 -63.749 1.00 88.38 292 TRP A C 1
ATOM 2214 O O . TRP A 1 292 ? 78.736 4.503 -63.704 1.00 88.38 292 TRP A O 1
ATOM 2224 N N . ARG A 1 293 ? 76.709 3.588 -64.057 1.00 85.75 293 ARG A N 1
ATOM 2225 C CA . ARG A 1 293 ? 77.189 2.235 -64.366 1.00 85.75 293 ARG A CA 1
ATOM 2226 C C . ARG A 1 293 ? 78.154 2.243 -65.554 1.00 85.75 293 ARG A C 1
ATOM 2228 O O . ARG A 1 293 ? 79.247 1.705 -65.442 1.00 85.75 293 ARG A O 1
ATOM 2235 N N . LYS A 1 294 ? 77.796 2.896 -66.667 1.00 88.38 294 LYS A N 1
ATOM 2236 C CA . LYS A 1 294 ? 78.679 3.012 -67.846 1.00 88.38 294 LYS A CA 1
ATOM 2237 C C . LYS A 1 294 ? 80.000 3.703 -67.516 1.00 88.38 294 LYS A C 1
ATOM 2239 O O . LYS A 1 294 ? 81.054 3.197 -67.878 1.00 88.38 294 LYS A O 1
ATOM 2244 N N . ARG A 1 295 ? 79.945 4.823 -66.790 1.00 86.81 295 ARG A N 1
ATOM 2245 C CA . ARG A 1 295 ? 81.143 5.573 -66.396 1.00 86.81 295 ARG A CA 1
ATOM 2246 C C . ARG A 1 295 ? 82.041 4.781 -65.444 1.00 86.81 295 ARG A C 1
ATOM 2248 O O . ARG A 1 295 ? 83.256 4.882 -65.544 1.00 86.81 295 ARG A O 1
ATOM 2255 N N . ALA A 1 296 ? 81.459 3.997 -64.537 1.00 83.44 296 ALA A N 1
ATOM 2256 C CA . ALA A 1 296 ? 82.214 3.102 -63.665 1.00 83.44 296 ALA A CA 1
ATOM 2257 C C . ALA A 1 296 ? 82.958 2.030 -64.481 1.00 83.44 296 ALA A C 1
ATOM 2259 O O . ALA A 1 296 ? 84.156 1.848 -64.280 1.00 83.44 296 ALA A O 1
ATOM 2260 N N . ILE A 1 297 ? 82.286 1.415 -65.463 1.00 83.56 297 ILE A N 1
ATOM 2261 C CA . ILE A 1 297 ? 82.908 0.453 -66.386 1.00 83.56 297 ILE A CA 1
ATOM 2262 C C . ILE A 1 297 ? 84.058 1.102 -67.176 1.00 83.56 297 ILE A C 1
ATOM 2264 O O . ILE A 1 297 ? 85.137 0.524 -67.268 1.00 83.56 297 ILE A O 1
ATOM 2268 N N . GLU A 1 298 ? 83.869 2.314 -67.713 1.00 84.94 298 GLU A N 1
ATOM 2269 C CA . GLU A 1 298 ? 84.919 3.061 -68.437 1.00 84.94 298 GLU A CA 1
ATOM 2270 C C . GLU A 1 298 ? 86.141 3.388 -67.563 1.00 84.94 298 GLU A C 1
ATOM 2272 O O . GLU A 1 298 ? 87.265 3.415 -68.061 1.00 84.94 298 GLU A O 1
ATOM 2277 N N . LEU A 1 299 ? 85.936 3.617 -66.263 1.00 85.12 299 LEU A N 1
ATOM 2278 C CA . LEU A 1 299 ? 87.003 3.851 -65.285 1.00 85.12 299 LEU A CA 1
ATOM 2279 C C . LEU A 1 299 ? 87.677 2.555 -64.795 1.00 85.12 299 LEU A C 1
ATOM 2281 O O . LEU A 1 299 ? 88.557 2.622 -63.941 1.00 85.12 299 LEU A O 1
ATOM 2285 N N . GLY A 1 300 ? 87.299 1.394 -65.340 1.00 80.25 300 GLY A N 1
ATOM 2286 C CA . GLY A 1 300 ? 87.921 0.101 -65.050 1.00 80.25 300 GLY A CA 1
ATOM 2287 C C . GLY A 1 300 ? 87.275 -0.688 -63.910 1.00 80.25 300 GLY A C 1
ATOM 2288 O O . GLY A 1 300 ? 87.724 -1.797 -63.629 1.00 80.25 300 GLY A O 1
ATOM 2289 N N . TYR A 1 301 ? 86.207 -0.177 -63.288 1.00 75.44 301 TYR A N 1
ATOM 2290 C CA . TYR A 1 301 ? 85.450 -0.934 -62.290 1.00 75.44 301 TYR A CA 1
ATOM 2291 C C . TYR A 1 301 ? 84.630 -2.023 -62.994 1.00 75.44 301 TYR A C 1
ATOM 2293 O O . TYR A 1 301 ? 83.754 -1.729 -63.808 1.00 75.44 301 TYR A O 1
ATOM 2301 N N . THR A 1 302 ? 84.903 -3.292 -62.689 1.00 67.44 302 THR A N 1
ATOM 2302 C CA . THR A 1 302 ? 84.104 -4.427 -63.181 1.00 67.44 302 THR A CA 1
ATOM 2303 C C . THR A 1 302 ? 83.126 -4.896 -62.104 1.00 67.44 302 THR A C 1
ATOM 2305 O O . THR A 1 302 ? 83.378 -4.705 -60.917 1.00 67.44 302 THR A O 1
ATOM 2308 N N . ASP A 1 303 ? 82.027 -5.551 -62.495 1.00 61.53 303 ASP A N 1
ATOM 2309 C CA . ASP A 1 303 ? 80.959 -6.057 -61.602 1.00 61.53 303 ASP A CA 1
ATOM 2310 C C . ASP A 1 303 ? 81.433 -7.053 -60.504 1.00 61.53 303 ASP A C 1
ATOM 2312 O O . ASP A 1 303 ? 80.611 -7.607 -59.776 1.00 61.53 303 ASP A O 1
ATOM 2316 N N . ARG A 1 304 ? 82.742 -7.333 -60.383 1.00 55.66 304 ARG A N 1
ATOM 2317 C CA . ARG A 1 304 ? 83.311 -8.403 -59.546 1.00 55.66 304 ARG A CA 1
ATOM 2318 C C . ARG A 1 304 ? 84.447 -8.012 -58.597 1.00 55.66 304 ARG A C 1
ATOM 2320 O O . ARG A 1 304 ? 85.009 -8.912 -57.976 1.00 55.66 304 ARG A O 1
ATOM 2327 N N . GLU A 1 305 ? 84.775 -6.736 -58.421 1.00 58.25 305 GLU A N 1
ATOM 2328 C CA . GLU A 1 305 ? 85.696 -6.357 -57.339 1.00 58.25 305 GLU A CA 1
ATOM 2329 C C . GLU A 1 305 ? 84.942 -6.240 -56.006 1.00 58.25 305 GLU A C 1
ATOM 2331 O O . GLU A 1 305 ? 84.201 -5.288 -55.761 1.00 58.25 305 GLU A O 1
ATOM 2336 N N . ILE A 1 306 ? 85.117 -7.244 -55.138 1.00 58.62 306 ILE A N 1
ATOM 2337 C CA . ILE A 1 306 ? 84.722 -7.171 -53.727 1.00 58.62 306 ILE A CA 1
ATOM 2338 C C . ILE A 1 306 ? 85.637 -6.136 -53.070 1.00 58.62 306 ILE A C 1
ATOM 2340 O O . ILE A 1 306 ? 86.829 -6.379 -52.895 1.00 58.62 306 ILE A O 1
ATOM 2344 N N . ILE A 1 307 ? 85.083 -4.979 -52.713 1.00 58.56 307 ILE A N 1
ATOM 2345 C CA . ILE A 1 307 ? 85.778 -4.007 -51.870 1.00 58.56 307 ILE A CA 1
ATOM 2346 C C . ILE A 1 307 ? 85.807 -4.596 -50.456 1.00 58.56 307 ILE A C 1
ATOM 2348 O O . ILE A 1 307 ? 84.794 -4.583 -49.757 1.00 58.56 307 ILE A O 1
ATOM 2352 N N . GLU A 1 308 ? 86.950 -5.137 -50.033 1.00 55.44 308 GLU A N 1
ATOM 2353 C CA . GLU A 1 308 ? 87.196 -5.408 -48.616 1.00 55.44 308 GLU A CA 1
ATOM 2354 C C . GLU A 1 308 ? 87.250 -4.068 -47.876 1.00 55.44 308 GLU A C 1
ATOM 2356 O O . GLU A 1 308 ? 88.230 -3.324 -47.954 1.00 55.44 308 GLU A O 1
ATOM 2361 N N . ILE A 1 309 ? 86.168 -3.738 -47.171 1.00 54.06 309 ILE A N 1
ATOM 2362 C CA . ILE A 1 309 ? 86.152 -2.617 -46.234 1.00 54.06 309 ILE A CA 1
ATOM 2363 C C . ILE A 1 309 ? 86.912 -3.082 -44.988 1.00 54.06 309 ILE A C 1
ATOM 2365 O O . ILE A 1 309 ? 86.336 -3.672 -44.077 1.00 54.06 309 ILE A O 1
ATOM 2369 N N . ASN A 1 310 ? 88.227 -2.874 -44.984 1.00 47.91 310 ASN A N 1
ATOM 2370 C CA . ASN A 1 310 ? 89.059 -3.059 -43.801 1.00 47.91 310 ASN A CA 1
ATOM 2371 C C . ASN A 1 310 ? 89.027 -1.782 -42.947 1.00 47.91 310 ASN A C 1
ATOM 2373 O O . ASN A 1 310 ? 89.557 -0.756 -43.376 1.00 47.91 310 ASN A O 1
ATOM 2377 N N . GLY A 1 311 ? 88.466 -1.890 -41.735 1.00 44.53 311 GLY A N 1
ATOM 2378 C CA . GLY A 1 311 ? 88.556 -0.893 -40.656 1.00 44.53 311 GLY A CA 1
ATOM 2379 C C . GLY A 1 311 ? 87.287 -0.096 -40.417 1.00 44.53 311 GLY A C 1
ATOM 2380 O O . GLY A 1 311 ? 87.123 0.940 -41.094 1.00 44.53 311 GLY A O 1
#

Foldseek 3Di:
DDDDDPPPDDDPCLLVCLVVLLVVLVVQCVPDPDLVSLVVSLVSLVVSLVSLVVQLVVCVVVVHDLVSNLSSLVSNLSSQVSNLVSLLVNLVVVVVCCVVQQEDDDPLVPPPPDVDPDHHDYCVNVVHDPVSNVVSVLSNVLCVQPPCLSVVQSVVCSVVSHRDDPVSSVVSSVVSVVVVVVPDDPVVVVVVVVVVVVVVVCVPPPPPQPQDVNHRPVVVVVVVVVVVVVVVVVVVVVVVVCVVCVVVVVQCVVPRPVSSVVVVVVVVVVVVVVVVVVVVVVVVVVVVVVVVVVVCVVVVDDPDDDPPPDD